Protein AF-S7U272-F1 (afdb_monomer)

Solvent-accessible surface area (backbone atoms only — not comparable to full-atom values): 14218 Å² total; per-residue (Å²): 133,80,82,77,79,77,60,36,69,50,48,43,74,55,32,38,44,37,39,37,54,87,47,40,36,40,39,35,38,35,47,40,76,67,72,59,53,47,48,25,27,16,35,46,56,84,37,56,73,76,48,39,25,47,82,90,37,84,44,58,68,50,75,58,70,21,36,39,34,38,48,46,95,62,96,66,50,39,39,36,40,35,32,37,63,58,64,39,100,89,34,53,49,57,96,75,27,35,50,44,51,46,74,51,42,85,54,79,36,91,44,77,61,52,55,61,46,76,45,81,47,74,56,97,89,39,85,43,75,50,71,44,80,61,56,72,86,63,86,93,50,65,30,41,42,38,36,43,62,66,78,52,70,73,42,56,83,43,50,76,55,91,87,30,30,47,39,75,39,68,61,65,35,41,32,34,28,70,57,46,78,46,79,56,98,72,22,48,33,41,35,56,62,86,58,79,67,51,80,79,45,44,65,60,51,52,50,54,45,53,59,54,53,59,60,54,60,75,75,61,87,75,82,83,93,89,77,79,88,76,81,68,77,57,80,58,84,77,39,44,58,46,64,129

Mean predicted aligned error: 10.43 Å

Foldseek 3Di:
DPPDPFADLQKDWAAWEWEADQQKIKIKTFIDRPPDQKHKWFAAQPWAWDFKDFPNHTWDWDDDGRIIITGHPDDGGMMITITGHDADPVWHDDPSWTKADFQHRNDTHSDRDHQKDKDWDDDPNDIDIDMDGDRDQDPPAKHWYKYQYDAAWQDKPAPDDPRIRTDMDSGIITTHDAWDWDQDPQKIKIAHPPDPPVVVCVVVVVVVLVVVVVVVVVPPPDDDDDDPQRPRQDPPPRMGIHGD

Sequence (244 aa):
MKQETKADLRYRIQSYDISLHGSRAVVRVALSQLDTNRPTFQLYHLYPLHSIEADHQPVTFTRNGDLVTVRLPKRTSTLTFSYEIVDTALIPYTNGRIVLLADRAWYPKRRASHMYRAYEYRVAGTRAWDGAFTDQFVPNETYTFTLNVDGDVLFCNVPKRGTVYRGKAQAVTLIKGQGHQLVDQGYEITYPADWPHMAERAPTVIRQLKKNVSSCTTNRIHGGFIAAEQDCVLQLGAILVYGP

Structure (mmCIF, N/CA/C/O backbone):
data_AF-S7U272-F1
#
_entry.id   AF-S7U272-F1
#
loop_
_atom_site.group_PDB
_atom_site.id
_atom_site.type_symbol
_atom_site.label_atom_id
_atom_site.label_alt_id
_atom_site.label_comp_id
_atom_site.label_asym_id
_atom_site.label_entity_id
_atom_site.label_seq_id
_atom_site.pdbx_PDB_ins_code
_atom_site.Cartn_x
_atom_site.Cartn_y
_atom_site.Cartn_z
_atom_site.occupancy
_atom_site.B_iso_or_equiv
_atom_site.auth_seq_id
_atom_site.auth_comp_id
_atom_site.auth_asym_id
_atom_site.auth_atom_id
_atom_site.pdbx_PDB_model_num
ATOM 1 N N . MET A 1 1 ? 7.964 20.913 22.901 1.00 34.53 1 MET A N 1
ATOM 2 C CA . MET A 1 1 ? 7.848 19.450 22.706 1.00 34.53 1 MET A CA 1
ATOM 3 C C . MET A 1 1 ? 6.507 19.157 22.051 1.00 34.53 1 MET A C 1
ATOM 5 O O . MET A 1 1 ? 5.489 19.418 22.677 1.00 34.53 1 MET A O 1
ATOM 9 N N . LYS A 1 2 ? 6.474 18.695 20.793 1.00 41.72 2 LYS A N 1
ATOM 10 C CA . LYS A 1 2 ? 5.235 18.155 20.205 1.00 41.72 2 LYS A CA 1
ATOM 11 C C . LYS A 1 2 ? 4.953 16.817 20.893 1.00 41.72 2 LYS A C 1
ATOM 13 O O . LYS A 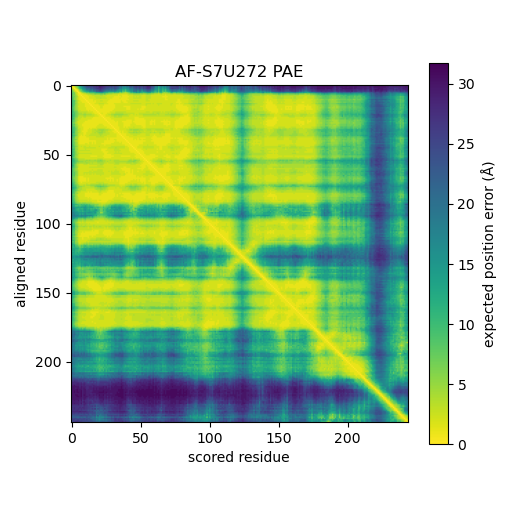1 2 ? 5.859 15.996 20.973 1.00 41.72 2 LYS A O 1
ATOM 18 N N . GLN A 1 3 ? 3.743 16.621 21.417 1.00 41.59 3 GLN A N 1
ATOM 19 C CA . GLN A 1 3 ? 3.306 15.318 21.921 1.00 41.59 3 GLN A CA 1
ATOM 20 C C . GLN A 1 3 ? 3.395 14.302 20.778 1.00 41.59 3 GLN A C 1
ATOM 22 O O . GLN A 1 3 ? 2.604 14.349 19.835 1.00 41.59 3 GLN A O 1
ATOM 27 N N . GLU A 1 4 ? 4.369 13.397 20.843 1.00 54.22 4 GLU A N 1
ATOM 28 C CA . GLU A 1 4 ? 4.392 12.221 19.983 1.00 54.22 4 GLU A CA 1
ATOM 29 C C . GLU A 1 4 ? 3.149 11.393 20.310 1.00 54.22 4 GLU A C 1
ATOM 31 O O . GLU A 1 4 ? 2.995 10.855 21.407 1.00 54.22 4 GLU A O 1
ATOM 36 N N . THR A 1 5 ? 2.203 11.338 19.374 1.00 60.97 5 THR A N 1
ATOM 37 C CA . THR A 1 5 ? 1.062 10.434 19.515 1.00 60.97 5 THR A CA 1
ATOM 38 C C . THR A 1 5 ? 1.604 9.016 19.371 1.00 60.97 5 THR A C 1
ATOM 40 O O . THR A 1 5 ? 1.965 8.606 18.271 1.00 60.97 5 THR A O 1
ATOM 43 N N . LYS A 1 6 ? 1.712 8.289 20.488 1.00 83.31 6 LYS A N 1
ATOM 44 C CA . LYS A 1 6 ? 2.189 6.903 20.511 1.00 83.31 6 LYS A CA 1
ATOM 45 C C . LYS A 1 6 ? 1.292 6.040 19.619 1.00 83.31 6 LYS A C 1
ATOM 47 O O . LYS A 1 6 ? 0.076 6.029 19.804 1.00 83.31 6 LYS A O 1
ATOM 52 N N . ALA A 1 7 ? 1.892 5.338 18.660 1.00 92.81 7 ALA A N 1
ATOM 53 C CA . ALA A 1 7 ? 1.172 4.424 17.782 1.00 92.81 7 ALA A CA 1
ATOM 54 C C . ALA A 1 7 ? 0.546 3.269 18.583 1.00 92.81 7 ALA A C 1
ATOM 56 O O . ALA A 1 7 ? 1.191 2.710 19.475 1.00 92.81 7 ALA A O 1
ATOM 57 N N . ASP A 1 8 ? -0.685 2.884 18.244 1.00 95.94 8 ASP A N 1
ATOM 58 C CA . ASP A 1 8 ? -1.367 1.736 18.848 1.00 95.94 8 ASP A CA 1
ATOM 59 C C . ASP A 1 8 ? -1.518 0.608 17.822 1.00 95.94 8 ASP A C 1
ATOM 61 O O . ASP A 1 8 ? -2.262 0.721 16.845 1.00 95.94 8 ASP A O 1
ATOM 65 N N . LEU A 1 9 ? -0.775 -0.479 18.041 1.00 96.06 9 LEU A N 1
ATOM 66 C CA . LEU A 1 9 ? -0.696 -1.635 17.143 1.00 96.06 9 LEU A CA 1
ATOM 67 C C . LEU A 1 9 ? -1.351 -2.897 17.727 1.00 96.06 9 LEU A C 1
ATOM 69 O O . LEU A 1 9 ? -1.012 -4.011 17.307 1.00 96.06 9 LEU A O 1
ATOM 73 N N . ARG A 1 10 ? -2.260 -2.755 18.703 1.00 96.88 10 ARG A N 1
ATOM 74 C CA . ARG A 1 10 ? -3.020 -3.867 19.313 1.00 96.88 10 ARG A CA 1
ATOM 75 C C . ARG A 1 10 ? -4.123 -4.382 18.384 1.00 96.88 10 ARG A C 1
ATOM 77 O O . ARG A 1 10 ? -5.310 -4.314 18.675 1.00 96.88 10 ARG A O 1
ATOM 84 N N . TYR A 1 11 ? -3.708 -4.842 17.215 1.00 96.94 11 TYR A N 1
ATOM 85 C CA . TYR A 1 11 ? -4.520 -5.478 16.188 1.00 96.94 11 TYR A CA 1
ATOM 86 C C . TYR A 1 11 ? -3.602 -6.309 15.289 1.00 96.94 11 TYR A C 1
ATOM 88 O O . TYR A 1 11 ? -2.381 -6.132 15.301 1.00 96.94 11 TYR A O 1
ATOM 96 N N . ARG A 1 12 ? -4.171 -7.201 14.485 1.00 96.19 12 ARG A N 1
ATOM 97 C CA . ARG A 1 12 ? -3.478 -7.917 13.410 1.00 96.19 12 ARG A CA 1
ATOM 98 C C . ARG A 1 12 ? -4.150 -7.632 12.078 1.00 96.19 12 ARG A C 1
ATOM 100 O O . ARG A 1 12 ? -5.363 -7.449 12.030 1.00 96.19 12 ARG A O 1
ATOM 107 N N . ILE A 1 13 ? -3.365 -7.648 11.006 1.00 97.12 13 ILE A N 1
ATOM 108 C CA . ILE A 1 13 ? -3.877 -7.586 9.636 1.00 97.12 13 ILE A CA 1
ATOM 109 C C . ILE A 1 13 ? -3.925 -9.009 9.083 1.00 97.12 13 ILE A C 1
ATOM 111 O O . ILE A 1 13 ? -2.952 -9.749 9.209 1.00 97.12 13 ILE A O 1
ATOM 115 N N . GLN A 1 14 ? -5.062 -9.399 8.511 1.00 96.44 14 GLN A N 1
ATOM 116 C CA . GLN A 1 14 ? -5.258 -10.713 7.891 1.00 96.44 14 GLN A CA 1
ATOM 117 C C . GLN A 1 14 ? -5.043 -10.654 6.378 1.00 96.44 14 GLN A C 1
ATOM 119 O O . GLN A 1 14 ? -4.351 -11.498 5.801 1.00 96.44 14 GLN A O 1
ATOM 124 N N . SER A 1 15 ? -5.633 -9.648 5.735 1.00 98.12 15 SER A N 1
ATOM 125 C CA . SER A 1 15 ? -5.584 -9.485 4.289 1.00 98.12 15 SER A CA 1
ATOM 126 C C . SER A 1 15 ? -5.743 -8.034 3.865 1.00 98.12 15 SER A C 1
ATOM 128 O O . SER A 1 15 ? -6.218 -7.187 4.628 1.00 98.12 15 SER A O 1
ATOM 130 N N . TYR A 1 16 ? -5.367 -7.793 2.615 1.00 98.62 16 TYR A N 1
ATOM 131 C CA . TYR A 1 16 ? -5.603 -6.549 1.905 1.00 98.62 16 TYR A CA 1
ATOM 132 C C . TYR A 1 16 ? -6.347 -6.838 0.606 1.00 98.62 16 TYR A C 1
ATOM 134 O O . TYR A 1 16 ? -5.917 -7.693 -0.171 1.00 98.62 16 TYR A O 1
ATOM 142 N N . ASP A 1 17 ? -7.401 -6.072 0.350 1.00 98.50 17 ASP A N 1
ATOM 143 C CA . ASP A 1 17 ? -8.000 -5.945 -0.973 1.00 98.50 17 ASP A CA 1
ATOM 144 C C . ASP A 1 17 ? -7.717 -4.526 -1.478 1.00 98.50 17 ASP A C 1
ATOM 146 O O . ASP A 1 17 ? -8.192 -3.538 -0.915 1.00 98.50 17 ASP A O 1
ATOM 150 N N . ILE A 1 18 ? -6.879 -4.42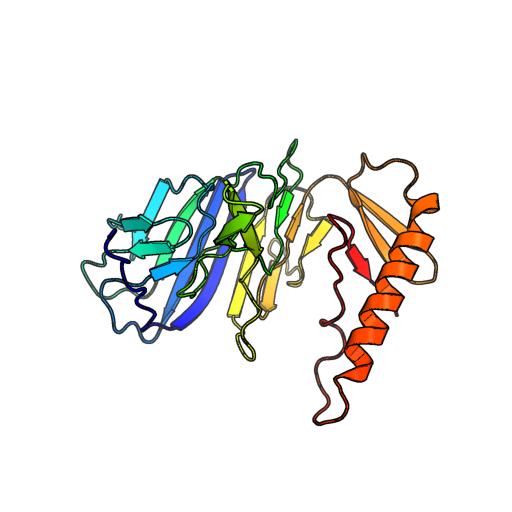4 -2.505 1.00 98.50 18 ILE A N 1
ATOM 151 C CA . ILE A 1 18 ? -6.365 -3.169 -3.053 1.00 98.50 18 ILE A CA 1
ATOM 152 C C . ILE A 1 18 ? -6.975 -2.977 -4.437 1.00 98.50 18 ILE A C 1
ATOM 154 O O . ILE A 1 18 ? -6.828 -3.832 -5.306 1.00 98.50 18 ILE A O 1
ATOM 158 N N . SER A 1 19 ? -7.643 -1.851 -4.653 1.00 97.94 19 SER A N 1
ATOM 159 C CA . SER A 1 19 ? -8.077 -1.407 -5.978 1.00 97.94 19 SER A CA 1
ATOM 160 C C . SER A 1 19 ? -7.289 -0.166 -6.370 1.00 97.94 19 SER A C 1
ATOM 162 O O . SER A 1 19 ? -7.271 0.810 -5.619 1.00 97.94 19 SER A O 1
ATOM 164 N N . LEU A 1 20 ? -6.631 -0.217 -7.524 1.00 95.31 20 LEU A N 1
ATOM 165 C CA . LEU A 1 20 ? -5.853 0.883 -8.079 1.00 95.31 20 LEU A CA 1
ATOM 166 C C . LEU A 1 20 ? -6.420 1.254 -9.450 1.00 95.31 20 LEU A C 1
ATOM 168 O O . LEU A 1 20 ? -6.365 0.448 -10.379 1.00 95.31 20 LEU A O 1
ATOM 172 N N . HIS A 1 21 ? -6.949 2.474 -9.548 1.00 92.81 21 HIS A N 1
ATOM 173 C CA . HIS A 1 21 ? -7.509 3.040 -10.773 1.00 92.81 21 HIS A CA 1
ATOM 174 C C . HIS A 1 21 ? -6.841 4.380 -11.080 1.00 92.81 21 HIS A C 1
ATOM 176 O O . HIS A 1 21 ? -7.092 5.378 -10.404 1.00 92.81 21 HIS A O 1
ATOM 182 N N . GLY A 1 22 ? -5.946 4.402 -12.068 1.00 88.12 22 GLY A N 1
ATOM 183 C CA . GLY A 1 22 ? -5.049 5.545 -12.276 1.00 88.12 22 GLY A CA 1
ATOM 184 C C . GLY A 1 22 ? -4.170 5.798 -11.042 1.00 88.12 22 GLY A C 1
ATOM 185 O O . GLY A 1 22 ? -3.426 4.907 -10.631 1.00 88.12 22 GLY A O 1
ATOM 186 N N . SER A 1 23 ? -4.262 6.999 -10.463 1.00 89.81 23 SER A N 1
ATOM 187 C CA . SER A 1 23 ? -3.621 7.381 -9.193 1.00 89.81 23 SER A CA 1
ATOM 188 C C . SER A 1 23 ? -4.459 7.037 -7.958 1.00 89.81 23 SER A C 1
ATOM 190 O O . SER A 1 23 ? -3.928 6.996 -6.846 1.00 89.81 23 SER A O 1
ATOM 192 N N . ARG A 1 24 ? -5.755 6.752 -8.129 1.00 95.25 24 ARG A N 1
ATOM 193 C CA . ARG A 1 24 ? -6.678 6.526 -7.019 1.00 95.25 24 ARG A CA 1
ATOM 194 C C . ARG A 1 24 ? -6.497 5.133 -6.439 1.00 95.25 24 ARG A C 1
ATOM 196 O O . ARG A 1 24 ? -6.697 4.133 -7.130 1.00 95.25 24 ARG A O 1
ATOM 203 N N . ALA A 1 25 ? -6.207 5.072 -5.146 1.00 97.12 25 ALA A N 1
ATOM 204 C CA . ALA A 1 25 ? -6.078 3.840 -4.387 1.00 97.12 25 ALA A CA 1
ATOM 205 C C . ALA A 1 25 ? -7.221 3.699 -3.373 1.00 97.12 25 ALA A C 1
ATOM 207 O O . ALA A 1 25 ? -7.495 4.596 -2.571 1.00 97.12 25 ALA A O 1
ATOM 208 N N . VAL A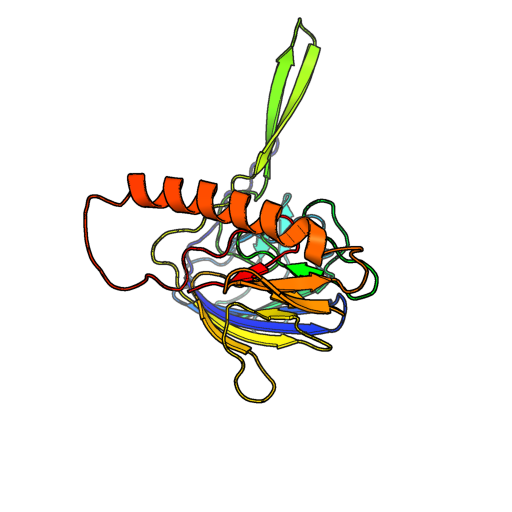 1 26 ? -7.871 2.537 -3.392 1.00 98.50 26 VAL A N 1
ATOM 209 C CA . VAL A 1 26 ? -8.832 2.110 -2.372 1.00 98.50 26 VAL A CA 1
ATOM 210 C C . VAL A 1 26 ? -8.318 0.817 -1.761 1.00 98.50 26 VAL A C 1
ATOM 212 O O . VAL A 1 26 ? -8.215 -0.201 -2.443 1.00 98.50 26 VAL A O 1
ATOM 215 N N . VAL A 1 27 ? -7.978 0.851 -0.475 1.00 98.62 27 VAL A N 1
ATOM 216 C CA . VAL A 1 27 ? -7.397 -0.290 0.239 1.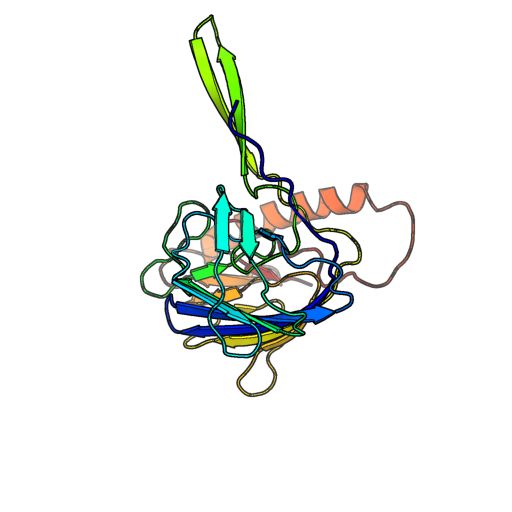00 98.62 27 VAL A CA 1
ATOM 217 C C . VAL A 1 27 ? -8.302 -0.705 1.379 1.00 98.62 27 VAL A C 1
ATOM 219 O O . VAL A 1 27 ? -8.422 0.007 2.375 1.00 98.62 27 VAL A O 1
ATOM 222 N N . ARG A 1 28 ? -8.899 -1.888 1.261 1.00 98.62 28 ARG A N 1
ATOM 223 C CA . ARG A 1 28 ? -9.617 -2.545 2.349 1.00 98.62 28 ARG A CA 1
ATOM 224 C C . ARG A 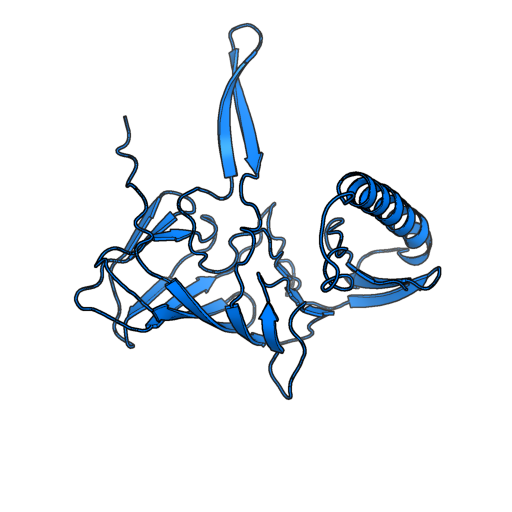1 28 ? -8.658 -3.442 3.124 1.00 98.62 28 ARG A C 1
ATOM 226 O O . ARG A 1 28 ? -8.043 -4.343 2.563 1.00 98.62 28 ARG A O 1
ATOM 233 N N . VAL A 1 29 ? -8.554 -3.208 4.423 1.00 98.38 29 VAL A N 1
ATOM 234 C CA . VAL A 1 29 ? -7.725 -3.957 5.365 1.00 98.38 29 VAL A CA 1
ATOM 235 C C . VAL A 1 29 ? -8.638 -4.803 6.243 1.00 98.38 29 VAL A C 1
ATOM 237 O O . VAL A 1 29 ? -9.464 -4.258 6.979 1.00 98.38 29 VAL A O 1
ATOM 240 N N . ALA A 1 30 ? -8.485 -6.125 6.189 1.00 98.06 30 ALA A N 1
ATOM 241 C CA . ALA A 1 30 ? -9.157 -7.030 7.116 1.00 98.06 30 ALA A CA 1
ATOM 242 C C . ALA A 1 30 ? -8.350 -7.146 8.413 1.00 98.06 30 ALA A C 1
ATOM 244 O O . ALA A 1 30 ? -7.154 -7.461 8.400 1.00 98.06 30 ALA A O 1
ATOM 245 N N . LEU A 1 31 ? -9.009 -6.888 9.538 1.00 96.94 31 LEU A N 1
ATOM 246 C CA . LEU A 1 31 ? -8.424 -6.842 10.870 1.00 96.94 31 LEU A CA 1
ATOM 247 C C . LEU A 1 31 ? -8.873 -8.039 11.707 1.00 96.94 31 LEU A C 1
ATOM 249 O O . LEU A 1 31 ? -10.016 -8.482 11.650 1.00 96.94 31 LEU A O 1
ATOM 253 N N . SER A 1 32 ? -7.979 -8.512 12.567 1.00 95.81 32 SER A N 1
ATOM 254 C CA . SER A 1 32 ? -8.293 -9.474 13.626 1.00 95.81 32 SER A CA 1
ATOM 255 C C . SER A 1 32 ? -7.641 -9.058 14.936 1.00 95.81 32 SER A C 1
ATOM 257 O O . SER A 1 32 ? -6.727 -8.234 14.943 1.00 95.81 32 SER A O 1
ATOM 259 N N . GLN A 1 33 ? -8.117 -9.618 16.052 1.00 94.69 33 GLN A N 1
ATOM 260 C CA . GLN A 1 33 ? -7.584 -9.328 17.391 1.00 94.69 33 GLN A CA 1
ATOM 261 C C . GLN A 1 33 ? -7.510 -7.816 17.693 1.00 94.69 33 GLN A C 1
ATOM 263 O O . GLN A 1 33 ? -6.538 -7.345 18.275 1.00 94.69 33 GLN A O 1
ATOM 268 N N . LEU A 1 34 ? -8.513 -7.050 17.247 1.00 95.88 34 LEU A N 1
ATOM 269 C CA . LEU A 1 34 ? -8.581 -5.603 17.443 1.00 95.88 34 LEU A CA 1
ATOM 270 C C . LEU A 1 34 ? -8.894 -5.276 18.913 1.00 95.88 34 LEU A C 1
ATOM 272 O O . LEU A 1 34 ? -10.051 -5.291 19.340 1.00 95.88 34 LEU A O 1
ATOM 276 N N . ASP A 1 35 ? -7.846 -4.956 19.665 1.00 95.69 35 ASP A N 1
ATOM 277 C CA . ASP A 1 35 ? -7.866 -4.567 21.076 1.00 95.69 35 ASP A CA 1
ATOM 278 C C . ASP A 1 35 ? -7.479 -3.087 21.258 1.00 95.69 35 ASP A C 1
ATOM 280 O O . ASP A 1 35 ? -6.701 -2.686 22.121 1.00 95.69 35 ASP A O 1
ATOM 284 N N . THR A 1 36 ? -8.010 -2.243 20.377 1.00 95.19 36 THR A N 1
ATOM 285 C CA . THR A 1 36 ? -7.919 -0.790 20.484 1.00 95.19 36 THR A CA 1
ATOM 286 C C . THR A 1 36 ? -9.065 -0.135 19.724 1.00 95.19 36 THR A C 1
ATOM 288 O O . THR A 1 36 ? -9.543 -0.653 18.715 1.00 95.19 36 THR A O 1
ATOM 291 N N . ASN A 1 37 ? -9.507 1.026 20.198 1.00 96.06 37 ASN A N 1
ATOM 292 C CA . ASN A 1 37 ? -10.406 1.910 19.459 1.00 96.06 37 ASN A CA 1
ATOM 293 C C . ASN A 1 37 ? -9.645 2.971 18.648 1.00 96.06 37 ASN A C 1
ATOM 295 O O . ASN A 1 37 ? -10.273 3.818 18.011 1.00 96.06 37 ASN A O 1
ATOM 299 N N . ARG A 1 38 ? -8.306 2.965 18.692 1.00 96.94 38 ARG A N 1
ATOM 300 C CA . ARG A 1 38 ? -7.454 3.950 18.023 1.00 96.94 38 ARG A CA 1
ATOM 301 C C . ARG A 1 38 ? -6.287 3.318 17.253 1.00 96.94 38 ARG A C 1
ATOM 303 O O . ARG A 1 38 ? -5.148 3.706 17.503 1.00 96.94 38 ARG A O 1
ATOM 310 N N . PRO A 1 39 ? -6.523 2.348 16.348 1.00 97.81 39 PRO A N 1
ATOM 311 C CA . PRO A 1 39 ? -5.434 1.696 15.628 1.00 97.81 39 PRO A CA 1
ATOM 312 C C . PRO A 1 39 ? -4.650 2.700 14.772 1.00 97.81 39 PRO A C 1
ATOM 314 O O . PRO A 1 39 ? -5.229 3.583 14.129 1.00 97.81 39 PRO A O 1
ATOM 317 N N . THR A 1 40 ? -3.328 2.542 14.757 1.00 97.75 40 THR A N 1
ATOM 318 C CA . THR A 1 40 ? -2.409 3.359 13.957 1.00 97.75 40 THR A CA 1
ATOM 319 C C . THR A 1 40 ? -1.859 2.565 12.779 1.00 97.75 40 THR A C 1
ATOM 321 O O . THR A 1 40 ? -1.435 1.423 12.946 1.00 97.75 40 THR A O 1
ATOM 324 N N . PHE A 1 41 ? -1.826 3.187 11.604 1.00 97.56 41 PHE A N 1
ATOM 325 C CA . PHE A 1 41 ? -1.270 2.655 10.362 1.00 97.56 41 PHE A CA 1
ATOM 326 C C . PHE A 1 41 ? -0.181 3.590 9.841 1.00 97.56 41 PHE A C 1
ATOM 328 O O . PHE A 1 41 ? -0.240 4.796 10.065 1.00 97.56 41 PHE A O 1
ATOM 335 N N . GLN A 1 42 ? 0.788 3.049 9.116 1.00 96.00 42 GLN A N 1
ATOM 336 C CA . GLN A 1 42 ? 1.775 3.821 8.375 1.00 96.00 42 GLN A CA 1
ATOM 337 C C . GLN A 1 42 ? 1.349 3.904 6.904 1.00 96.00 42 GLN A C 1
ATOM 339 O O . GLN A 1 42 ? 1.144 2.876 6.264 1.00 96.00 42 GLN A O 1
ATOM 344 N N . LEU A 1 43 ? 1.203 5.119 6.383 1.00 96.06 43 LEU A N 1
ATOM 345 C CA . LEU A 1 43 ? 0.878 5.441 4.994 1.00 96.06 43 LEU A CA 1
ATOM 346 C C . LEU A 1 43 ? 1.616 6.727 4.609 1.00 96.06 43 LEU A C 1
ATOM 348 O O . LEU A 1 43 ? 1.501 7.741 5.306 1.00 96.06 43 LEU A O 1
ATOM 352 N N . TYR A 1 44 ? 2.340 6.699 3.491 1.00 93.62 44 TYR A N 1
ATOM 353 C CA . TYR A 1 44 ? 3.267 7.760 3.109 1.00 93.62 44 TYR A CA 1
ATOM 354 C C . TYR A 1 44 ? 2.627 9.155 3.122 1.00 93.62 44 TYR A C 1
ATOM 356 O O . TYR A 1 44 ? 1.609 9.388 2.470 1.00 93.62 44 TYR A O 1
ATOM 364 N N . HIS A 1 45 ? 3.210 10.077 3.894 1.00 92.19 45 HIS A N 1
ATOM 365 C CA . HIS A 1 45 ? 2.592 11.349 4.289 1.00 92.19 45 HIS A CA 1
ATOM 366 C C . HIS A 1 45 ? 2.160 12.261 3.138 1.00 92.19 45 HIS A C 1
ATOM 368 O O . HIS A 1 45 ? 1.209 13.022 3.309 1.00 92.19 45 HIS A O 1
ATOM 374 N N . LEU A 1 46 ? 2.830 12.176 1.985 1.00 91.12 46 LEU A N 1
ATOM 375 C CA . LEU A 1 46 ? 2.510 12.990 0.811 1.00 91.12 46 LEU A CA 1
ATOM 376 C C . LEU A 1 46 ? 1.256 12.524 0.067 1.00 91.12 46 LEU A C 1
ATOM 378 O O . LEU A 1 46 ? 0.738 13.275 -0.747 1.00 91.12 46 LEU A O 1
ATOM 382 N N . TYR A 1 47 ? 0.743 11.326 0.350 1.00 94.19 47 TYR A N 1
ATOM 383 C CA . TYR A 1 47 ? -0.467 10.817 -0.295 1.00 94.19 47 TYR A CA 1
ATOM 384 C C . TYR A 1 47 ? -1.711 11.486 0.279 1.00 94.19 47 TYR A C 1
ATOM 386 O O . TYR A 1 47 ? -1.975 11.305 1.475 1.00 94.19 47 TYR A O 1
ATOM 394 N N . PRO A 1 48 ? -2.492 12.238 -0.518 1.00 95.81 48 PRO A N 1
ATOM 395 C CA . PRO A 1 48 ? -3.737 12.830 -0.052 1.00 95.81 48 PRO A CA 1
ATOM 396 C C . PRO A 1 48 ? -4.711 11.736 0.397 1.00 95.81 48 PRO A C 1
ATOM 398 O O . PRO A 1 48 ? -5.209 10.963 -0.414 1.00 95.81 48 PRO A O 1
ATOM 401 N N . LEU A 1 49 ? -4.961 11.650 1.706 1.00 97.62 49 LEU A N 1
ATOM 402 C CA . LEU A 1 49 ? -5.894 10.692 2.296 1.00 97.62 49 LEU A CA 1
ATOM 403 C C . LEU A 1 49 ? -7.279 11.333 2.386 1.00 97.62 49 LEU A C 1
ATOM 405 O O . LEU A 1 49 ? -7.477 12.257 3.173 1.00 97.62 49 LEU A O 1
ATOM 409 N N . HIS A 1 50 ? -8.221 10.850 1.576 1.00 97.06 50 HIS A N 1
ATOM 410 C CA . HIS A 1 50 ? -9.555 11.436 1.442 1.00 97.06 50 HIS A CA 1
ATOM 411 C C . HIS A 1 50 ? -10.513 10.963 2.526 1.00 97.06 50 HIS A C 1
ATOM 413 O O . HIS A 1 50 ? -11.210 11.771 3.137 1.00 97.06 50 HIS A O 1
ATOM 419 N N . SER A 1 51 ? -10.556 9.656 2.769 1.00 98.00 51 SER A N 1
ATOM 420 C CA . SER A 1 51 ? -11.460 9.072 3.753 1.00 98.00 51 SER A CA 1
ATOM 421 C C . SER A 1 51 ? -10.925 7.759 4.306 1.00 98.00 51 SER A C 1
ATOM 423 O O . SER A 1 51 ? -10.110 7.066 3.688 1.00 98.00 51 SER A O 1
ATOM 425 N N . ILE A 1 52 ? -11.416 7.427 5.498 1.00 98.56 52 ILE A N 1
ATOM 426 C CA . ILE A 1 52 ? -11.337 6.088 6.065 1.00 98.56 52 ILE A CA 1
ATOM 427 C C . ILE A 1 52 ? -12.752 5.695 6.466 1.00 98.56 52 ILE A C 1
ATOM 429 O O . ILE A 1 52 ? -13.458 6.479 7.103 1.00 98.56 52 ILE A O 1
ATOM 433 N N . GLU A 1 53 ? -13.149 4.482 6.115 1.00 98.12 53 GLU A N 1
ATOM 434 C CA . GLU A 1 53 ? -14.431 3.899 6.492 1.00 98.12 53 GLU A CA 1
ATOM 435 C C . GLU A 1 53 ? -14.214 2.661 7.360 1.00 98.12 53 GLU A C 1
ATOM 437 O O . GLU A 1 53 ? -13.320 1.860 7.094 1.00 98.12 53 GLU A O 1
ATOM 442 N N . ALA A 1 54 ? -15.051 2.490 8.380 1.00 96.62 54 ALA A N 1
ATOM 443 C CA . ALA A 1 54 ? -15.176 1.268 9.164 1.00 96.62 54 ALA A CA 1
ATOM 444 C C . ALA A 1 54 ? -16.568 0.682 8.921 1.00 96.62 54 ALA A C 1
ATOM 446 O O . ALA A 1 54 ? -17.566 1.353 9.177 1.00 96.62 54 ALA A O 1
ATOM 447 N N . ASP A 1 55 ? -16.639 -0.547 8.407 1.00 88.56 55 ASP A N 1
ATOM 448 C CA . ASP A 1 55 ? -17.902 -1.202 8.025 1.00 88.56 55 ASP A CA 1
ATOM 449 C C . ASP A 1 55 ? -18.822 -0.291 7.178 1.00 88.56 55 ASP A C 1
ATOM 451 O O . ASP A 1 55 ? -20.009 -0.136 7.470 1.00 88.56 55 ASP A O 1
ATOM 455 N N . HIS A 1 56 ? -18.254 0.339 6.139 1.00 88.56 56 HIS A N 1
ATOM 456 C CA . HIS A 1 56 ? -18.938 1.264 5.214 1.00 88.56 56 HIS A CA 1
ATOM 457 C C . HIS A 1 56 ? -19.449 2.571 5.840 1.00 88.56 56 HIS A C 1
ATOM 459 O O . HIS A 1 56 ? -20.279 3.259 5.250 1.00 88.56 56 HIS A O 1
ATOM 465 N N . GLN A 1 57 ? -18.979 2.922 7.039 1.00 93.56 57 GLN A N 1
ATOM 466 C CA . GLN A 1 57 ? -19.295 4.190 7.690 1.00 93.56 57 GLN A CA 1
ATOM 467 C C . GLN A 1 57 ? -18.032 5.038 7.846 1.00 93.56 57 GLN A C 1
ATOM 469 O O . GLN A 1 57 ? -17.012 4.516 8.305 1.00 93.56 57 GLN A O 1
ATOM 474 N N . PRO A 1 58 ? -18.070 6.336 7.504 1.00 96.38 58 PRO A N 1
ATOM 475 C CA . PRO A 1 58 ? -16.908 7.202 7.629 1.00 96.38 58 PRO A CA 1
ATOM 476 C C . PRO A 1 58 ? -16.478 7.324 9.093 1.00 96.38 58 PRO A C 1
ATOM 478 O O . PRO A 1 58 ? -17.299 7.475 9.999 1.00 96.38 58 PRO A O 1
ATOM 481 N N . VAL A 1 59 ? -15.168 7.282 9.325 1.00 97.62 59 VAL A N 1
ATOM 482 C CA . VAL A 1 59 ? -14.565 7.444 10.651 1.00 97.62 59 VAL A CA 1
ATOM 483 C C . VAL A 1 59 ? -13.573 8.596 10.659 1.00 97.62 59 VAL A C 1
ATOM 485 O O . VAL A 1 59 ? -12.925 8.912 9.663 1.00 97.62 59 VAL A O 1
ATOM 488 N N . THR A 1 60 ? -13.443 9.244 11.815 1.00 97.62 60 THR A N 1
ATOM 489 C CA . THR A 1 60 ? -12.464 10.324 11.977 1.00 97.62 60 THR A CA 1
ATOM 490 C C . THR A 1 60 ? -11.062 9.752 12.148 1.00 97.62 60 THR A C 1
ATOM 492 O O . THR A 1 60 ? -10.871 8.681 12.726 1.00 97.62 60 THR A O 1
ATOM 495 N N . PHE A 1 61 ? -10.056 10.482 11.678 1.00 97.44 61 PHE A N 1
ATOM 496 C CA . PHE A 1 61 ? -8.658 10.103 11.832 1.00 97.44 61 PHE A CA 1
ATOM 497 C C . PHE A 1 61 ? -7.781 11.331 12.058 1.00 97.44 61 PHE A C 1
ATOM 499 O O . PHE A 1 61 ? -8.163 12.463 11.772 1.00 97.44 61 PHE A O 1
ATOM 506 N N . THR A 1 62 ? -6.592 11.099 12.599 1.00 97.00 62 THR A N 1
ATOM 507 C CA . THR A 1 62 ? -5.541 12.109 12.743 1.00 97.00 62 THR A CA 1
ATOM 508 C C . THR A 1 62 ? -4.283 11.616 12.057 1.00 97.00 62 THR A C 1
ATOM 510 O O . THR A 1 62 ? -3.959 10.432 12.168 1.00 97.00 62 THR A O 1
ATOM 513 N N . ARG A 1 63 ? -3.549 12.517 11.404 1.00 95.62 63 ARG A N 1
ATOM 514 C CA . ARG A 1 63 ? -2.292 12.198 10.729 1.00 95.62 63 ARG A CA 1
ATOM 515 C C . ARG A 1 63 ? -1.125 12.952 11.357 1.00 95.62 63 ARG A C 1
ATOM 517 O O . ARG A 1 63 ? -1.219 14.155 11.580 1.00 95.62 63 ARG A O 1
ATOM 524 N N . ASN A 1 64 ? -0.029 12.248 11.608 1.00 93.75 64 ASN A N 1
ATOM 525 C CA . ASN A 1 64 ? 1.257 12.808 12.003 1.00 93.75 64 ASN A CA 1
ATOM 526 C C . ASN A 1 64 ? 2.336 12.205 11.098 1.00 93.75 64 ASN A C 1
ATOM 528 O O . ASN A 1 64 ? 2.703 11.045 11.275 1.00 93.75 64 ASN A O 1
ATOM 532 N N . GLY A 1 65 ? 2.801 12.960 10.100 1.00 92.25 65 GLY A N 1
ATOM 533 C CA . GLY A 1 65 ? 3.691 12.425 9.067 1.00 92.25 65 GLY A CA 1
ATOM 534 C C . GLY A 1 65 ? 3.098 11.166 8.426 1.00 92.25 65 GLY A C 1
ATOM 535 O O . GLY A 1 65 ? 1.940 11.161 8.000 1.00 92.25 65 GLY A O 1
ATOM 536 N N . ASP A 1 66 ? 3.886 10.091 8.376 1.00 93.44 66 ASP A N 1
ATOM 537 C CA . ASP A 1 66 ? 3.437 8.816 7.802 1.00 93.44 66 ASP A CA 1
ATOM 538 C C . ASP A 1 66 ? 2.440 8.055 8.694 1.00 93.44 66 ASP A C 1
ATOM 540 O O . ASP A 1 66 ? 1.897 7.048 8.263 1.00 93.44 66 ASP A O 1
ATOM 544 N N . LEU A 1 67 ? 2.192 8.482 9.938 1.00 96.19 67 LEU A N 1
ATOM 545 C CA . LEU A 1 67 ? 1.326 7.759 10.872 1.00 96.19 67 LEU A CA 1
ATOM 546 C C . LEU A 1 67 ? -0.107 8.292 10.828 1.00 96.19 67 LEU A C 1
ATOM 548 O O . LEU A 1 67 ? -0.357 9.476 11.058 1.00 96.19 67 LEU A O 1
ATOM 552 N N . VAL A 1 68 ? -1.057 7.397 10.584 1.00 97.94 68 VAL A N 1
ATOM 553 C CA . VAL A 1 68 ? -2.498 7.650 10.527 1.00 97.94 68 VAL A CA 1
ATOM 554 C C . VAL A 1 68 ? -3.170 6.894 11.668 1.00 97.94 68 VAL A C 1
ATOM 556 O O . VAL A 1 68 ? -3.167 5.667 11.692 1.00 97.94 68 VAL A O 1
ATOM 559 N N . THR A 1 69 ? -3.770 7.618 12.610 1.00 97.94 69 THR A N 1
ATOM 560 C CA . THR A 1 69 ? -4.515 7.038 13.737 1.00 97.94 69 THR A CA 1
ATOM 561 C C . THR A 1 69 ? -6.007 7.206 13.505 1.00 97.94 69 THR A C 1
ATOM 563 O O . THR A 1 69 ? -6.508 8.331 13.454 1.00 97.94 69 THR A O 1
ATOM 566 N N . VAL A 1 70 ? -6.717 6.088 13.389 1.00 97.88 70 VAL A N 1
ATOM 567 C CA . VAL A 1 70 ? -8.161 6.035 13.118 1.00 97.88 70 VAL A CA 1
ATOM 568 C C . VAL A 1 70 ? -8.922 6.024 14.437 1.00 97.88 70 VAL A C 1
ATOM 570 O O . VAL A 1 70 ? -8.499 5.341 15.355 1.00 97.88 70 VAL A O 1
ATOM 573 N N . ARG A 1 71 ? -10.034 6.749 14.574 1.00 97.12 71 ARG A N 1
ATOM 574 C CA . ARG A 1 71 ? -10.903 6.685 15.761 1.00 97.12 71 ARG A CA 1
ATOM 575 C C . ARG A 1 71 ? -12.122 5.825 15.458 1.00 97.12 71 ARG A C 1
ATOM 577 O O . ARG A 1 71 ? -12.975 6.211 14.664 1.00 97.12 71 ARG A O 1
ATOM 584 N N . LEU A 1 72 ? -12.206 4.676 16.116 1.00 95.94 72 LEU A N 1
ATOM 585 C CA . LEU A 1 72 ? -13.275 3.710 15.913 1.00 95.94 72 LEU A CA 1
ATOM 586 C C . LEU A 1 72 ? -14.383 3.908 16.956 1.00 95.94 72 LEU A C 1
ATOM 588 O O . LEU A 1 72 ? -14.108 3.782 18.151 1.00 95.94 72 LEU A O 1
ATOM 592 N N . PRO A 1 73 ? -15.633 4.183 16.541 1.00 89.81 73 PRO A N 1
ATOM 593 C CA . PRO A 1 73 ? -16.754 4.306 17.474 1.00 89.81 73 PRO A CA 1
ATOM 594 C C . PRO A 1 73 ? -17.187 2.949 18.051 1.00 89.81 73 PRO A C 1
ATOM 596 O O . PRO A 1 73 ? -17.753 2.886 19.137 1.00 89.81 73 PRO A O 1
ATOM 599 N N . LYS A 1 74 ? -16.911 1.857 17.331 1.00 92.12 74 LYS A N 1
ATOM 600 C CA . LYS A 1 74 ? -17.203 0.472 17.714 1.00 92.12 74 LYS A CA 1
ATOM 601 C C . LYS A 1 74 ? -16.119 -0.458 17.173 1.00 92.12 74 LYS A C 1
ATOM 603 O O . LYS A 1 74 ? -15.369 -0.078 16.273 1.00 92.12 74 LYS A O 1
ATOM 608 N N . ARG A 1 75 ? -16.041 -1.682 17.705 1.00 91.81 75 ARG A N 1
ATOM 609 C CA . ARG A 1 75 ? -15.180 -2.723 17.127 1.00 91.81 75 ARG A CA 1
ATOM 610 C C . ARG A 1 75 ? -15.615 -3.011 15.690 1.00 91.81 75 ARG A C 1
ATOM 612 O O . ARG A 1 75 ? -16.806 -3.112 15.419 1.00 91.81 75 ARG A O 1
ATOM 619 N N . THR A 1 76 ? -14.634 -3.158 14.811 1.00 94.69 76 THR A N 1
ATOM 620 C CA . THR A 1 76 ? -14.826 -3.452 13.390 1.00 94.69 76 THR A CA 1
ATOM 621 C C . THR A 1 76 ? -13.866 -4.552 12.957 1.00 94.69 76 THR A C 1
ATOM 623 O O . THR A 1 76 ? -12.836 -4.782 13.596 1.00 94.69 76 THR A O 1
ATOM 626 N N . SER A 1 77 ? -14.215 -5.233 11.872 1.00 95.06 77 SER A N 1
ATOM 627 C CA . SER A 1 77 ? -13.357 -6.230 11.232 1.00 95.06 77 SER A CA 1
ATOM 628 C C . SER A 1 77 ? -12.678 -5.694 9.976 1.00 95.06 77 SER A C 1
ATOM 630 O O . SER A 1 77 ? -11.738 -6.319 9.492 1.00 95.06 77 SER A O 1
ATOM 632 N N . THR A 1 78 ? -13.114 -4.548 9.441 1.00 97.12 78 THR A N 1
ATOM 633 C CA . THR A 1 78 ? -12.567 -4.014 8.191 1.00 97.12 78 THR A CA 1
ATOM 634 C C . THR A 1 78 ? -12.436 -2.500 8.214 1.00 97.12 78 THR A C 1
ATOM 636 O O . THR A 1 78 ? -13.316 -1.795 8.702 1.00 97.12 78 THR A O 1
ATOM 639 N N . LEU A 1 79 ? -11.334 -2.004 7.652 1.00 98.38 79 LEU A N 1
ATOM 640 C CA . LEU A 1 79 ? -11.132 -0.584 7.377 1.00 98.38 79 LEU A CA 1
ATOM 641 C C . LEU A 1 79 ? -10.859 -0.375 5.897 1.00 98.38 79 LEU A C 1
ATOM 643 O O . LEU A 1 79 ? -10.030 -1.081 5.333 1.00 98.38 79 LEU A O 1
ATOM 647 N N . THR A 1 80 ? -11.499 0.613 5.287 1.00 98.69 80 THR A N 1
ATOM 648 C CA . THR A 1 80 ? -11.266 0.989 3.890 1.00 98.69 80 THR A CA 1
ATOM 649 C C . THR A 1 80 ? -10.638 2.371 3.839 1.00 98.69 80 THR A C 1
ATOM 651 O O . THR A 1 80 ? -11.233 3.335 4.306 1.00 98.69 80 THR A O 1
ATOM 654 N N . PHE A 1 81 ? -9.441 2.470 3.272 1.00 98.75 81 PHE A N 1
ATOM 655 C CA . PHE A 1 81 ? -8.703 3.714 3.066 1.00 98.75 81 PHE A CA 1
ATOM 656 C C . PHE A 1 81 ? -8.863 4.151 1.614 1.00 98.75 81 PHE A C 1
ATOM 658 O O . PHE A 1 81 ? -8.586 3.356 0.718 1.00 98.75 81 PHE A O 1
ATOM 665 N N . SER A 1 82 ? -9.250 5.404 1.382 1.00 98.50 82 SER A N 1
ATOM 666 C CA . SER A 1 82 ? -9.316 5.997 0.039 1.00 98.50 82 SER A CA 1
ATOM 667 C C . SER A 1 82 ? -8.352 7.174 -0.059 1.00 98.50 82 SER A C 1
ATOM 669 O O . SER A 1 82 ? -8.474 8.135 0.704 1.00 98.50 82 SER A O 1
ATOM 671 N N . TYR A 1 83 ? -7.392 7.107 -0.977 1.00 98.06 83 TYR A N 1
ATOM 672 C CA . TYR A 1 83 ? -6.334 8.109 -1.132 1.00 98.06 83 TYR A CA 1
ATOM 673 C C . TYR A 1 83 ? -5.820 8.174 -2.574 1.00 98.06 83 TYR A C 1
ATOM 675 O O . TYR A 1 83 ? -6.123 7.307 -3.391 1.00 98.06 83 TYR A O 1
ATOM 683 N N . GLU A 1 84 ? -5.029 9.199 -2.873 1.00 95.38 84 GLU A N 1
ATOM 684 C CA . GLU A 1 84 ? -4.359 9.361 -4.167 1.00 95.38 84 GLU A CA 1
ATOM 685 C C . GLU A 1 84 ? -2.863 9.090 -4.030 1.00 95.38 84 GLU A C 1
ATOM 687 O O . GLU A 1 84 ? -2.202 9.559 -3.097 1.00 95.38 84 GLU A O 1
ATOM 692 N N . ILE A 1 85 ? -2.321 8.336 -4.981 1.00 91.94 85 ILE A N 1
ATOM 693 C CA . ILE A 1 85 ? -0.885 8.181 -5.155 1.00 91.94 85 ILE A CA 1
ATOM 694 C C . ILE A 1 85 ? -0.400 9.317 -6.047 1.00 91.94 85 ILE A C 1
ATOM 696 O O . ILE A 1 85 ? -0.788 9.427 -7.208 1.00 91.94 85 ILE A O 1
ATOM 700 N N . VAL A 1 86 ? 0.461 10.156 -5.486 1.00 86.81 86 VAL A N 1
ATOM 701 C CA . VAL A 1 86 ? 1.055 11.296 -6.186 1.00 86.81 86 VAL A CA 1
ATOM 702 C C . VAL A 1 86 ? 2.516 11.029 -6.516 1.00 86.81 86 VAL A C 1
ATOM 704 O O . VAL A 1 86 ? 3.168 10.212 -5.859 1.00 86.81 86 VAL A O 1
ATOM 707 N N . ASP A 1 87 ? 3.014 11.738 -7.525 1.00 78.88 87 ASP A N 1
ATOM 708 C CA . ASP A 1 87 ? 4.423 11.709 -7.898 1.00 78.88 87 ASP A CA 1
ATOM 709 C C . ASP A 1 87 ? 5.278 12.284 -6.773 1.00 78.88 87 ASP A C 1
ATOM 711 O O . ASP A 1 87 ? 5.037 13.389 -6.280 1.00 78.88 87 ASP A O 1
ATOM 715 N N . THR A 1 88 ? 6.271 11.520 -6.338 1.00 72.00 88 THR A N 1
ATOM 716 C CA . THR A 1 88 ? 7.184 11.919 -5.274 1.00 72.00 88 THR A CA 1
ATOM 717 C C . THR A 1 88 ? 8.575 11.383 -5.565 1.00 72.00 88 THR A C 1
ATOM 719 O O . THR A 1 88 ? 8.734 10.352 -6.213 1.00 72.00 88 THR A O 1
ATOM 722 N N . ALA A 1 89 ? 9.599 12.009 -4.985 1.00 64.94 89 ALA A N 1
ATOM 723 C CA . ALA A 1 89 ? 10.975 11.530 -5.113 1.00 64.94 89 ALA A CA 1
ATOM 724 C C . ALA A 1 89 ? 11.176 10.072 -4.635 1.00 64.94 89 ALA A C 1
ATOM 726 O O . ALA A 1 89 ? 12.143 9.428 -5.030 1.00 64.94 89 ALA A O 1
ATOM 727 N N . LEU A 1 90 ? 10.286 9.551 -3.777 1.00 63.44 90 LEU A N 1
ATOM 728 C CA . LEU A 1 90 ? 10.349 8.175 -3.270 1.00 63.44 90 LEU A CA 1
ATOM 729 C C . LEU A 1 90 ? 9.456 7.198 -4.038 1.00 63.44 90 LEU A C 1
ATOM 731 O O . LEU A 1 90 ? 9.702 5.994 -3.996 1.00 63.44 90 LEU A O 1
ATOM 735 N N . ILE A 1 91 ? 8.402 7.703 -4.674 1.00 66.12 91 ILE A N 1
ATOM 736 C CA . ILE A 1 91 ? 7.409 6.920 -5.404 1.00 66.12 91 ILE A CA 1
ATOM 737 C C . ILE A 1 91 ? 7.081 7.700 -6.677 1.00 66.12 91 ILE A C 1
ATOM 739 O O . ILE A 1 91 ? 6.233 8.596 -6.626 1.00 66.12 91 ILE A O 1
ATOM 743 N N . PRO A 1 92 ? 7.784 7.411 -7.784 1.00 62.72 92 PRO A N 1
ATOM 744 C CA . PRO A 1 92 ? 7.584 8.130 -9.025 1.00 62.72 92 PRO A CA 1
ATOM 745 C C . PRO A 1 92 ? 6.239 7.744 -9.647 1.00 62.72 92 PRO A C 1
ATOM 747 O O . PRO A 1 92 ? 5.914 6.556 -9.772 1.00 62.72 92 PRO A O 1
ATOM 750 N N . TYR A 1 93 ? 5.473 8.755 -10.046 1.00 61.03 93 TYR A N 1
ATOM 751 C CA . TYR A 1 93 ? 4.233 8.630 -10.807 1.00 61.03 93 TYR A CA 1
ATOM 752 C C . TYR A 1 93 ? 4.257 9.614 -11.977 1.00 61.03 93 TYR A C 1
ATOM 754 O O . TYR A 1 93 ? 4.092 10.815 -11.799 1.00 61.03 93 TYR A O 1
ATOM 762 N N . THR A 1 94 ? 4.430 9.128 -13.203 1.00 66.88 94 THR A N 1
ATOM 763 C CA . THR A 1 94 ? 4.489 10.003 -14.385 1.00 66.88 94 THR A CA 1
ATOM 764 C C . THR A 1 94 ? 3.714 9.374 -15.530 1.00 66.88 94 THR A C 1
ATOM 766 O O . THR A 1 94 ? 3.989 8.242 -15.921 1.00 66.88 94 THR A O 1
ATOM 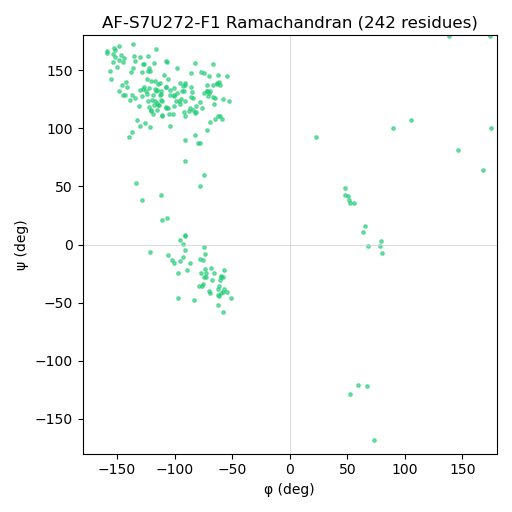769 N N . ASN A 1 95 ? 2.738 10.102 -16.085 1.00 66.69 95 ASN A N 1
ATOM 770 C CA . ASN A 1 95 ? 1.959 9.682 -17.259 1.00 66.69 95 ASN A CA 1
ATOM 771 C C . ASN A 1 95 ? 1.369 8.257 -17.142 1.00 66.69 95 ASN A C 1
ATOM 773 O O . ASN A 1 95 ? 1.431 7.469 -18.083 1.00 66.69 95 ASN A O 1
ATOM 777 N N . GLY A 1 96 ? 0.837 7.899 -15.966 1.00 68.50 96 GLY A N 1
ATOM 778 C CA . GLY A 1 96 ? 0.243 6.578 -15.707 1.00 68.50 96 GLY A CA 1
ATOM 779 C C . GLY A 1 96 ? 1.249 5.451 -15.435 1.00 68.50 96 GLY A C 1
ATOM 780 O O . GLY A 1 96 ? 0.835 4.307 -15.233 1.00 68.50 96 GLY A O 1
ATOM 781 N N . ARG A 1 97 ? 2.551 5.760 -15.398 1.00 77.38 97 ARG A N 1
ATOM 782 C CA . ARG A 1 97 ? 3.615 4.846 -14.967 1.00 77.38 97 ARG A CA 1
ATOM 783 C C . ARG A 1 97 ? 3.871 5.030 -13.482 1.00 77.38 97 ARG A C 1
ATOM 785 O O . ARG A 1 97 ? 4.003 6.160 -13.021 1.00 77.38 97 ARG A O 1
ATOM 792 N N . ILE A 1 98 ? 3.942 3.928 -12.750 1.00 82.81 98 ILE A N 1
ATOM 793 C CA . ILE A 1 98 ? 4.031 3.936 -11.294 1.00 82.81 98 ILE A CA 1
ATOM 794 C C . ILE A 1 98 ? 4.898 2.784 -10.802 1.00 82.81 98 ILE A C 1
ATOM 796 O O . ILE A 1 98 ? 4.788 1.652 -11.281 1.00 82.81 98 ILE A O 1
ATOM 800 N N . VAL A 1 99 ? 5.758 3.083 -9.831 1.00 84.06 99 VAL A N 1
ATOM 801 C CA . VAL A 1 99 ? 6.645 2.107 -9.191 1.00 84.06 99 VAL A CA 1
ATOM 802 C C . VAL A 1 99 ? 6.344 2.083 -7.696 1.00 84.06 99 VAL A C 1
ATOM 804 O O . VAL A 1 99 ? 6.771 2.955 -6.944 1.00 84.06 99 VAL A O 1
ATOM 807 N N . LEU A 1 100 ? 5.590 1.075 -7.264 1.00 88.88 100 LEU A N 1
ATOM 808 C CA . LEU A 1 100 ? 5.165 0.881 -5.881 1.00 88.88 100 LEU A CA 1
ATOM 809 C C . LEU A 1 100 ? 5.992 -0.225 -5.247 1.00 88.88 100 LEU A C 1
ATOM 811 O O . LEU A 1 100 ? 5.769 -1.405 -5.496 1.00 88.88 100 LEU A O 1
ATOM 815 N N . LEU A 1 101 ? 6.975 0.159 -4.445 1.00 86.81 101 LEU A N 1
ATOM 816 C CA . LEU A 1 101 ? 7.956 -0.759 -3.877 1.00 86.81 101 LEU A CA 1
ATOM 817 C C . LEU A 1 101 ? 7.486 -1.295 -2.516 1.00 86.81 101 LEU A C 1
ATOM 819 O O . LEU A 1 101 ? 6.969 -0.543 -1.693 1.00 86.81 101 LEU A O 1
ATOM 823 N N . ALA A 1 102 ? 7.664 -2.594 -2.266 1.00 86.69 102 ALA A N 1
ATOM 824 C CA . ALA A 1 102 ? 7.168 -3.276 -1.062 1.00 86.69 102 ALA A CA 1
ATOM 825 C C . ALA A 1 102 ? 7.707 -2.723 0.271 1.00 86.69 102 ALA A C 1
ATOM 827 O O . ALA A 1 102 ? 7.033 -2.810 1.301 1.00 86.69 102 ALA A O 1
ATOM 828 N N . ASP A 1 103 ? 8.903 -2.143 0.265 1.00 81.25 103 ASP A N 1
ATOM 829 C CA . ASP A 1 103 ? 9.516 -1.470 1.410 1.00 81.25 103 ASP A CA 1
ATOM 830 C C . ASP A 1 103 ? 8.859 -0.106 1.687 1.00 81.25 103 ASP A C 1
ATOM 832 O O . ASP A 1 103 ? 8.869 0.360 2.817 1.00 81.25 103 ASP A O 1
ATOM 836 N N . ARG A 1 104 ? 8.173 0.509 0.717 1.00 87.62 104 ARG A N 1
ATOM 837 C CA . ARG A 1 104 ? 7.505 1.810 0.887 1.00 87.62 104 ARG A CA 1
ATOM 838 C C . ARG A 1 104 ? 6.105 1.679 1.460 1.00 87.62 104 ARG A C 1
ATOM 840 O O . ARG A 1 104 ? 5.387 0.719 1.187 1.00 87.62 104 ARG A O 1
ATOM 847 N N . ALA A 1 105 ? 5.691 2.670 2.242 1.00 91.81 105 ALA A N 1
ATOM 848 C CA . ALA A 1 105 ? 4.356 2.758 2.829 1.00 91.81 105 ALA A CA 1
ATOM 849 C C . ALA A 1 105 ? 3.309 3.242 1.806 1.00 91.81 105 ALA A C 1
ATOM 851 O O . ALA A 1 105 ? 2.582 4.201 2.069 1.00 91.81 105 ALA A O 1
ATOM 852 N N . TRP A 1 106 ? 3.257 2.621 0.620 1.00 93.38 106 TRP A N 1
ATOM 853 C CA . TRP A 1 106 ? 2.320 3.012 -0.441 1.00 93.38 106 TRP A CA 1
ATOM 854 C C . TRP A 1 106 ? 0.889 2.504 -0.211 1.00 93.38 106 TRP A C 1
ATOM 856 O O . TRP A 1 106 ? -0.049 2.976 -0.852 1.00 93.38 106 TRP A O 1
ATOM 866 N N . TYR A 1 107 ? 0.724 1.581 0.737 1.00 96.88 107 TYR A N 1
ATOM 867 C CA . TYR A 1 107 ? -0.539 1.136 1.321 1.00 96.88 107 TYR A CA 1
ATOM 868 C C . TYR A 1 107 ? -0.443 1.162 2.857 1.00 96.88 107 TYR A C 1
ATOM 870 O O . TYR A 1 107 ? 0.671 1.188 3.388 1.00 96.88 107 TYR A O 1
ATOM 878 N N . PRO A 1 108 ? -1.574 1.161 3.592 1.00 97.38 108 PRO A N 1
ATOM 879 C CA . PRO A 1 108 ? -1.575 1.243 5.052 1.00 97.38 108 PRO A CA 1
ATOM 880 C C . PRO A 1 108 ? -0.918 0.012 5.692 1.00 97.38 108 PRO A C 1
ATOM 882 O O . PRO A 1 108 ? -1.497 -1.071 5.705 1.00 97.38 108 PRO A O 1
ATOM 885 N N . LYS A 1 109 ? 0.281 0.167 6.259 1.00 95.81 109 LYS A N 1
ATOM 886 C CA . LYS A 1 109 ? 1.007 -0.904 6.960 1.00 95.81 109 LYS A CA 1
ATOM 887 C C . LYS A 1 109 ? 0.819 -0.816 8.470 1.00 95.81 109 LYS A C 1
ATOM 889 O O . LYS A 1 109 ? 0.693 0.266 9.042 1.00 95.81 109 LYS A O 1
ATOM 894 N N . ARG A 1 110 ? 0.904 -1.953 9.159 1.00 94.56 110 ARG A N 1
ATOM 895 C CA . ARG A 1 110 ? 0.976 -2.001 10.627 1.00 94.56 110 ARG A CA 1
ATOM 896 C C . ARG A 1 110 ? 2.402 -1.686 11.097 1.00 94.56 110 ARG A C 1
ATOM 898 O O . ARG A 1 110 ? 3.214 -2.594 11.274 1.00 94.56 110 ARG A O 1
ATOM 905 N N . ARG A 1 111 ? 2.724 -0.403 11.281 1.00 93.00 111 ARG A N 1
ATOM 906 C CA . ARG A 1 111 ? 4.033 0.075 11.771 1.00 93.00 111 ARG A CA 1
ATOM 907 C C . ARG A 1 111 ? 3.851 1.196 12.794 1.00 93.00 111 ARG A C 1
ATOM 909 O O . ARG A 1 111 ? 2.895 1.962 12.716 1.00 93.00 111 ARG A O 1
ATOM 916 N N . ALA A 1 112 ? 4.770 1.274 13.757 1.00 91.62 112 ALA A N 1
ATOM 917 C CA . ALA A 1 112 ? 4.765 2.301 14.804 1.00 91.62 112 ALA A CA 1
ATOM 918 C C . ALA A 1 112 ? 5.656 3.507 14.470 1.00 91.62 112 ALA A C 1
ATOM 920 O O . ALA A 1 112 ? 5.569 4.534 15.137 1.00 91.62 112 ALA A O 1
ATOM 921 N N . SER A 1 113 ? 6.525 3.371 13.470 1.00 89.62 113 SER A N 1
ATOM 922 C CA . SER A 1 113 ? 7.515 4.364 13.064 1.00 89.62 113 SER A CA 1
ATOM 923 C C . SER A 1 113 ? 7.133 5.034 11.747 1.00 89.62 113 SER A C 1
ATOM 925 O O . SER A 1 113 ? 6.393 4.481 10.933 1.00 89.62 113 SER A O 1
ATOM 927 N N . HIS A 1 114 ? 7.677 6.225 11.514 1.00 90.31 114 HIS A N 1
ATOM 928 C CA . HIS A 1 114 ? 7.682 6.838 10.188 1.00 90.31 114 HIS A CA 1
ATOM 929 C C . HIS A 1 114 ? 8.576 6.034 9.229 1.00 90.31 114 HIS A C 1
ATOM 931 O O . HIS A 1 114 ? 9.487 5.324 9.661 1.00 90.31 114 HIS A O 1
ATOM 937 N N . MET A 1 115 ? 8.306 6.135 7.928 1.00 87.88 115 MET A N 1
ATOM 938 C CA . MET A 1 115 ? 9.095 5.472 6.884 1.00 87.88 115 MET A CA 1
ATOM 939 C C . MET A 1 115 ? 10.458 6.159 6.707 1.00 87.88 115 MET A C 1
ATOM 941 O O . MET A 1 115 ? 11.443 5.527 6.323 1.00 87.88 115 MET A O 1
ATOM 945 N N . TYR A 1 116 ? 10.510 7.455 7.018 1.00 82.31 116 TYR A N 1
ATOM 946 C CA . TYR A 1 116 ? 11.708 8.277 6.971 1.00 82.31 116 TYR A CA 1
ATOM 947 C C . TYR A 1 116 ? 11.926 8.974 8.311 1.00 82.31 116 TYR A C 1
ATOM 949 O O . TYR A 1 116 ? 10.989 9.532 8.890 1.00 82.31 116 TYR A O 1
ATOM 957 N N . ARG A 1 117 ? 13.169 8.977 8.794 1.00 78.31 117 ARG A N 1
ATOM 958 C CA . ARG A 1 117 ? 13.561 9.715 9.995 1.00 78.31 117 ARG A CA 1
ATOM 959 C C . ARG A 1 117 ? 14.556 10.798 9.613 1.00 78.31 117 ARG A C 1
ATOM 961 O O . ARG A 1 117 ? 15.607 10.493 9.061 1.00 78.31 117 ARG A O 1
ATOM 968 N N . ALA A 1 118 ? 14.210 12.044 9.923 1.00 76.44 118 ALA A N 1
ATOM 969 C CA . ALA A 1 118 ? 15.134 13.165 9.839 1.00 76.44 118 ALA A CA 1
ATOM 970 C C . ALA A 1 118 ? 15.939 13.263 11.141 1.00 76.44 118 ALA A C 1
ATOM 972 O O . ALA A 1 118 ? 15.373 13.159 12.234 1.00 76.44 118 ALA A O 1
ATOM 973 N N . TYR A 1 119 ? 17.243 13.478 11.021 1.00 76.62 119 TYR A N 1
ATOM 974 C CA . TYR A 1 119 ? 18.149 13.697 12.140 1.00 76.62 119 TYR A CA 1
ATOM 975 C C . TYR A 1 119 ? 18.778 15.077 11.990 1.00 76.62 119 TYR A C 1
ATOM 977 O O . TYR A 1 119 ? 19.318 15.413 10.938 1.00 76.62 119 TYR A O 1
ATOM 985 N N . GLU A 1 120 ? 18.704 15.880 13.047 1.00 78.69 120 GLU A N 1
ATOM 986 C CA . GLU A 1 120 ? 19.468 17.120 13.134 1.00 78.69 120 GLU A CA 1
ATOM 987 C C . GLU A 1 120 ? 20.863 16.794 13.669 1.00 78.69 120 GLU A C 1
ATOM 989 O O . GLU A 1 120 ? 21.010 16.107 14.681 1.00 78.69 120 GLU A O 1
ATOM 994 N N . TYR A 1 121 ? 21.888 17.306 13.002 1.00 80.00 121 TYR A N 1
ATOM 995 C CA . TYR A 1 121 ? 23.273 17.228 13.442 1.00 80.00 121 TYR A CA 1
ATOM 996 C C . TYR A 1 121 ? 23.956 18.584 13.247 1.00 80.00 121 TYR A C 1
ATOM 998 O O . TYR A 1 121 ? 23.376 19.529 12.710 1.00 80.00 121 TYR A O 1
ATOM 1006 N N . ARG A 1 122 ? 25.184 18.727 13.747 1.00 81.69 122 ARG A N 1
ATOM 1007 C CA . ARG A 1 122 ? 25.959 19.968 13.623 1.00 81.69 122 ARG A CA 1
ATOM 1008 C C . ARG A 1 122 ? 27.214 19.733 12.796 1.00 81.69 122 ARG A C 1
ATOM 1010 O O . ARG A 1 122 ? 27.970 18.812 13.088 1.00 81.69 122 ARG A O 1
ATOM 1017 N N . VAL A 1 123 ? 27.462 20.609 11.826 1.00 76.94 123 VAL A N 1
ATOM 1018 C CA . VAL A 1 123 ? 28.696 20.659 11.028 1.00 76.94 123 VAL A CA 1
ATOM 1019 C C . VAL A 1 123 ? 29.307 22.044 11.191 1.00 76.94 123 VAL A C 1
ATOM 1021 O O . VAL A 1 123 ? 28.663 23.038 10.867 1.00 76.94 123 VAL A O 1
ATOM 1024 N N . ALA A 1 124 ? 30.526 22.121 11.739 1.00 84.31 124 ALA A N 1
ATOM 1025 C CA . ALA A 1 124 ? 31.248 23.382 11.966 1.00 84.31 124 ALA A CA 1
ATOM 1026 C C . ALA A 1 124 ? 30.398 24.479 12.658 1.00 84.31 124 ALA A C 1
ATOM 1028 O O . ALA A 1 124 ? 30.394 25.637 12.255 1.00 8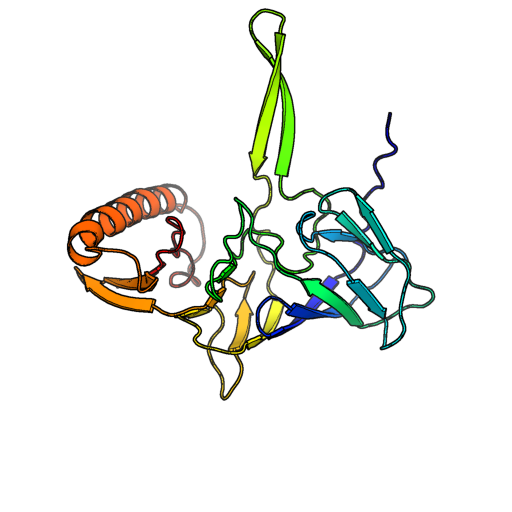4.31 124 ALA A O 1
ATOM 1029 N N . GLY A 1 125 ? 29.618 24.103 13.678 1.00 81.62 125 GLY A N 1
ATOM 1030 C CA . GLY A 1 125 ? 28.738 25.028 14.410 1.00 81.62 125 GLY A CA 1
ATOM 1031 C C . GLY A 1 125 ? 27.402 25.350 13.724 1.00 81.62 125 GLY A C 1
ATOM 1032 O O . GLY A 1 125 ? 26.528 25.937 14.361 1.00 81.62 125 GLY A O 1
ATOM 1033 N N . THR A 1 126 ? 27.190 24.906 12.484 1.00 79.75 126 THR A N 1
ATOM 1034 C CA . THR A 1 126 ? 25.941 25.094 11.729 1.00 79.75 126 THR A CA 1
ATOM 1035 C C . THR A 1 126 ? 25.033 23.876 11.880 1.00 79.75 126 THR A C 1
ATOM 1037 O O . THR A 1 126 ? 25.503 22.737 11.865 1.00 79.75 126 THR A O 1
ATOM 1040 N N . ARG A 1 127 ? 23.723 24.100 12.047 1.00 81.44 127 ARG A N 1
ATOM 1041 C CA . ARG A 1 127 ? 22.722 23.022 12.038 1.00 81.44 127 ARG A CA 1
ATOM 1042 C C . ARG A 1 127 ? 22.588 22.457 10.625 1.00 81.44 127 ARG A C 1
ATOM 1044 O O . ARG A 1 127 ? 22.412 23.216 9.677 1.00 81.44 127 ARG A O 1
ATOM 1051 N N . ALA A 1 128 ? 22.646 21.141 10.513 1.00 76.31 128 ALA A N 1
ATOM 1052 C CA . ALA A 1 128 ? 22.419 20.388 9.294 1.00 76.31 128 ALA A CA 1
ATOM 1053 C C . ALA A 1 128 ? 21.362 19.308 9.556 1.00 76.31 128 ALA A C 1
ATOM 1055 O O . ALA A 1 128 ? 21.163 18.878 10.696 1.00 76.31 128 ALA A O 1
ATOM 1056 N N . TRP A 1 129 ? 20.682 18.878 8.498 1.00 73.44 129 TRP A N 1
ATOM 1057 C CA . TRP A 1 129 ? 19.677 17.823 8.556 1.00 73.44 129 TRP A CA 1
ATOM 1058 C C . TRP A 1 129 ? 20.052 16.732 7.574 1.00 73.44 129 TRP A C 1
ATOM 1060 O O . TRP A 1 129 ? 20.329 17.011 6.411 1.00 73.44 129 TRP A O 1
ATOM 1070 N N . ASP A 1 130 ? 20.052 15.504 8.066 1.00 72.06 130 ASP A N 1
ATOM 1071 C CA . ASP A 1 130 ? 20.134 14.306 7.246 1.00 72.06 130 ASP A CA 1
ATOM 1072 C C . ASP A 1 130 ? 18.830 13.534 7.425 1.00 72.06 130 ASP A C 1
ATOM 1074 O O . ASP A 1 130 ? 18.031 13.812 8.329 1.00 72.06 130 ASP A O 1
ATOM 1078 N N . GLY A 1 131 ? 18.598 12.534 6.593 1.00 68.94 131 GLY A N 1
ATOM 1079 C CA . GLY A 1 131 ? 17.580 11.562 6.902 1.00 68.94 131 GLY A CA 1
ATOM 1080 C C . GLY A 1 131 ? 17.884 10.197 6.335 1.00 68.94 131 GLY A C 1
ATOM 1081 O O . GLY A 1 131 ? 18.563 10.031 5.329 1.00 68.94 131 GLY A O 1
ATOM 1082 N N . ALA A 1 132 ? 17.350 9.201 7.025 1.00 75.12 132 ALA A N 1
ATOM 1083 C CA . ALA A 1 132 ? 17.476 7.821 6.617 1.00 75.12 132 ALA A CA 1
ATOM 1084 C C . ALA A 1 132 ? 16.091 7.232 6.401 1.00 75.12 132 ALA A C 1
ATOM 1086 O O . ALA A 1 132 ? 15.155 7.468 7.174 1.00 75.12 132 ALA A O 1
ATOM 1087 N N . PHE A 1 133 ? 15.993 6.417 5.360 1.00 79.56 133 PHE A N 1
ATOM 1088 C CA . PHE A 1 133 ? 14.909 5.467 5.232 1.00 79.56 133 PHE A CA 1
ATOM 1089 C C . PHE A 1 133 ? 15.043 4.416 6.339 1.00 79.56 133 PHE A C 1
ATOM 1091 O O . PHE A 1 133 ? 16.115 3.841 6.526 1.00 79.56 133 PHE A O 1
ATOM 1098 N N . THR A 1 134 ? 13.973 4.205 7.100 1.00 73.94 134 THR A N 1
ATOM 1099 C CA . THR A 1 134 ? 13.996 3.352 8.298 1.00 73.94 134 THR A CA 1
ATOM 1100 C C . THR A 1 134 ? 13.013 2.191 8.240 1.00 73.94 134 THR A C 1
ATOM 1102 O O . THR A 1 134 ? 13.027 1.370 9.155 1.00 73.94 134 THR A O 1
ATOM 1105 N N . ASP A 1 135 ? 12.145 2.116 7.224 1.00 77.38 135 ASP A N 1
ATOM 1106 C CA . ASP A 1 135 ? 11.219 0.985 7.108 1.00 77.38 135 ASP A CA 1
ATOM 1107 C C . ASP A 1 135 ? 11.985 -0.279 6.699 1.00 77.38 135 ASP A C 1
ATOM 1109 O O . ASP A 1 135 ? 12.894 -0.250 5.870 1.00 77.38 135 ASP A O 1
ATOM 1113 N N . GLN A 1 136 ? 11.640 -1.393 7.331 1.00 72.56 136 GLN A N 1
ATOM 1114 C CA . GLN A 1 136 ? 12.274 -2.685 7.105 1.00 72.56 136 GLN A CA 1
ATOM 1115 C C . GLN A 1 136 ? 11.200 -3.762 7.008 1.00 72.56 136 GLN A C 1
ATOM 1117 O O . GLN A 1 136 ? 10.118 -3.669 7.602 1.00 72.56 136 GLN A O 1
ATOM 1122 N N . PHE A 1 137 ? 11.510 -4.820 6.267 1.00 76.31 137 PHE A N 1
ATOM 1123 C CA . PHE A 1 137 ? 10.686 -6.016 6.246 1.00 76.31 137 PHE A CA 1
ATOM 1124 C C . PHE A 1 137 ? 10.712 -6.681 7.622 1.00 76.31 137 PHE A C 1
ATOM 1126 O O . PHE A 1 137 ? 11.768 -7.042 8.132 1.00 76.31 137 PHE A O 1
ATOM 1133 N N . VAL A 1 138 ? 9.538 -6.831 8.235 1.00 77.56 138 VAL A N 1
ATOM 1134 C CA . VAL A 1 138 ? 9.407 -7.502 9.532 1.00 77.56 138 VAL A CA 1
ATOM 1135 C C . VAL A 1 138 ? 9.387 -9.010 9.282 1.00 77.56 138 VAL A C 1
ATOM 1137 O O . VAL A 1 138 ? 8.481 -9.475 8.580 1.00 77.56 138 VAL A O 1
ATOM 1140 N N . PRO A 1 139 ? 10.345 -9.784 9.824 1.00 76.50 139 PRO A N 1
ATOM 1141 C CA . PRO A 1 139 ? 10.403 -11.224 9.604 1.00 76.50 139 PRO A CA 1
ATOM 1142 C C . PRO A 1 139 ? 9.086 -11.919 9.966 1.00 76.50 139 PRO A C 1
ATOM 1144 O O . PRO A 1 139 ? 8.420 -11.538 10.929 1.00 76.50 139 PRO A O 1
ATOM 1147 N N . ASN A 1 140 ? 8.732 -12.961 9.213 1.00 80.00 140 ASN A N 1
ATOM 1148 C CA . ASN A 1 140 ? 7.538 -13.791 9.428 1.00 80.00 140 ASN A CA 1
ATOM 1149 C C . ASN A 1 140 ? 6.182 -13.066 9.284 1.00 80.00 140 ASN A C 1
ATOM 1151 O O . ASN A 1 140 ? 5.145 -13.638 9.624 1.00 80.00 140 ASN A O 1
ATOM 1155 N N . GLU A 1 141 ? 6.146 -11.834 8.767 1.00 85.38 141 GLU A N 1
ATOM 1156 C CA . GLU A 1 141 ? 4.892 -11.233 8.311 1.00 85.38 141 GLU A CA 1
ATOM 1157 C C . GLU A 1 141 ? 4.470 -11.860 6.979 1.00 85.38 141 GLU A C 1
ATOM 1159 O O . GLU A 1 141 ? 5.250 -11.980 6.038 1.00 85.38 141 GLU A O 1
ATOM 1164 N N . THR A 1 142 ? 3.216 -12.285 6.882 1.00 92.19 142 THR A N 1
ATOM 1165 C CA . THR A 1 142 ? 2.626 -12.761 5.632 1.00 92.19 142 THR A CA 1
ATOM 1166 C C . THR A 1 142 ? 1.150 -12.425 5.642 1.00 92.19 142 THR A C 1
ATOM 1168 O O . THR A 1 142 ? 0.445 -12.713 6.610 1.00 92.19 142 THR A O 1
ATOM 1171 N N . TYR A 1 143 ? 0.678 -11.842 4.548 1.00 94.94 143 TYR A N 1
ATOM 1172 C CA . TYR A 1 143 ? -0.709 -11.441 4.366 1.00 94.94 143 TYR A CA 1
ATOM 1173 C C . TYR A 1 143 ? -1.247 -12.030 3.073 1.00 94.94 143 TYR A C 1
ATOM 1175 O O . TYR A 1 143 ? -0.494 -12.315 2.140 1.00 94.94 143 TYR A O 1
ATOM 1183 N N . THR A 1 144 ? -2.564 -12.200 3.010 1.00 97.62 144 THR A N 1
ATOM 1184 C CA . THR A 1 144 ? -3.228 -12.478 1.733 1.00 97.62 144 THR A CA 1
ATOM 1185 C C . THR A 1 144 ? -3.525 -11.156 1.044 1.00 97.62 144 THR A C 1
ATOM 1187 O O . THR A 1 144 ? -4.151 -10.281 1.638 1.00 97.62 144 THR A O 1
ATOM 1190 N N . PHE A 1 145 ? -3.090 -11.019 -0.200 1.00 98.25 145 PHE A N 1
ATOM 1191 C CA . PHE A 1 145 ? -3.348 -9.849 -1.023 1.00 98.25 145 PHE A CA 1
ATOM 1192 C C . PHE A 1 145 ? -4.272 -10.214 -2.179 1.00 98.25 145 PHE A C 1
ATOM 1194 O O . PHE A 1 145 ? -4.086 -11.252 -2.820 1.00 98.25 145 PHE A O 1
ATOM 1201 N N . THR A 1 146 ? -5.220 -9.327 -2.459 1.00 98.50 146 THR A N 1
ATOM 1202 C CA . THR A 1 146 ? -5.968 -9.264 -3.714 1.00 98.50 146 THR A CA 1
ATOM 1203 C C . THR A 1 146 ? -5.764 -7.870 -4.294 1.00 98.50 146 THR A C 1
ATOM 1205 O O . THR A 1 146 ? -6.051 -6.884 -3.620 1.00 98.50 146 THR A O 1
ATOM 1208 N N . LEU A 1 147 ? -5.266 -7.765 -5.523 1.00 98.25 147 LEU A N 1
ATOM 1209 C CA . LEU A 1 147 ? -5.096 -6.495 -6.219 1.00 98.25 147 LEU A CA 1
ATOM 1210 C C . LEU A 1 147 ? -5.925 -6.484 -7.499 1.00 98.25 147 LEU A C 1
ATOM 1212 O O . LEU A 1 147 ? -5.751 -7.342 -8.368 1.00 98.25 147 LEU A O 1
ATOM 1216 N N . ASN A 1 148 ? -6.789 -5.484 -7.617 1.00 97.44 148 ASN A N 1
ATOM 1217 C CA . ASN A 1 148 ? -7.461 -5.109 -8.850 1.00 97.44 148 ASN A CA 1
ATOM 1218 C C . ASN A 1 148 ? -6.792 -3.839 -9.381 1.00 97.44 148 ASN A C 1
ATOM 1220 O O . ASN A 1 148 ? -6.841 -2.797 -8.731 1.00 97.44 148 ASN A O 1
ATOM 1224 N N . VAL A 1 149 ? -6.108 -3.944 -10.514 1.00 94.44 149 VAL A N 1
ATOM 1225 C CA . VAL A 1 149 ? -5.282 -2.867 -11.064 1.00 94.44 149 VAL A CA 1
ATOM 1226 C C . VAL A 1 149 ? -5.691 -2.651 -12.509 1.00 94.44 149 VAL A C 1
ATOM 1228 O O . VAL A 1 149 ? -5.731 -3.607 -13.283 1.00 94.44 149 VAL A O 1
ATOM 1231 N N . ASP A 1 150 ? -5.992 -1.408 -12.872 1.00 90.50 150 ASP A N 1
ATOM 1232 C CA . ASP A 1 150 ? -6.238 -1.037 -14.262 1.00 90.50 150 ASP A CA 1
ATOM 1233 C C . ASP A 1 150 ? -4.939 -0.791 -15.049 1.00 90.50 150 ASP A C 1
ATOM 1235 O O . ASP A 1 150 ? -3.893 -0.440 -14.497 1.00 90.50 150 ASP A O 1
ATOM 1239 N N . GLY A 1 151 ? -5.024 -0.929 -16.373 1.00 85.50 151 GLY A N 1
ATOM 1240 C CA . GLY A 1 151 ? -3.899 -0.727 -17.285 1.00 85.50 151 GLY A CA 1
ATOM 1241 C C . GLY A 1 151 ? -2.852 -1.844 -17.253 1.00 85.50 151 GLY A C 1
ATOM 1242 O O . GLY A 1 151 ? -3.067 -2.924 -16.700 1.00 85.50 151 GLY A O 1
ATOM 1243 N N . ASP A 1 152 ? -1.709 -1.569 -17.880 1.00 85.94 152 ASP A N 1
ATOM 1244 C CA . ASP A 1 152 ? -0.650 -2.556 -18.077 1.00 85.94 152 ASP A CA 1
ATOM 1245 C C . ASP A 1 152 ? 0.224 -2.692 -16.829 1.00 85.94 152 ASP A C 1
ATOM 1247 O O . ASP A 1 152 ? 0.945 -1.774 -16.432 1.00 85.94 152 ASP A O 1
ATOM 1251 N N . VAL A 1 153 ? 0.166 -3.863 -16.199 1.00 88.31 153 VAL A N 1
ATOM 1252 C CA . VAL A 1 153 ? 1.043 -4.225 -15.085 1.00 88.31 153 VAL A CA 1
ATOM 1253 C C . VAL A 1 153 ? 2.269 -4.930 -15.644 1.00 88.31 153 VAL A C 1
ATOM 1255 O O . VAL A 1 153 ? 2.177 -6.046 -16.151 1.00 88.31 153 VAL A O 1
ATOM 1258 N N . LEU A 1 154 ? 3.418 -4.279 -15.498 1.00 83.50 154 LEU A N 1
ATOM 1259 C CA . LEU A 1 154 ? 4.721 -4.805 -15.891 1.00 83.50 154 LEU A CA 1
ATOM 1260 C C . LEU A 1 154 ? 5.229 -5.840 -14.893 1.00 83.50 154 LEU A C 1
ATOM 1262 O O . LEU A 1 154 ? 5.859 -6.820 -15.272 1.00 83.50 154 LEU A O 1
ATOM 1266 N N . PHE A 1 155 ? 4.937 -5.637 -13.608 1.00 85.88 155 PHE A N 1
ATOM 1267 C CA . PHE A 1 155 ? 5.290 -6.597 -12.576 1.00 85.88 155 PHE A CA 1
ATOM 1268 C C . PHE A 1 155 ? 4.395 -6.497 -11.349 1.00 85.88 155 PHE A C 1
ATOM 1270 O O . PHE A 1 155 ? 4.089 -5.407 -10.871 1.00 85.88 155 PHE A O 1
ATOM 1277 N N . CYS A 1 156 ? 4.082 -7.654 -10.773 1.00 87.38 156 CYS A N 1
ATOM 1278 C CA . CYS A 1 156 ? 3.618 -7.774 -9.404 1.00 87.38 156 CYS A CA 1
ATOM 1279 C C . CYS A 1 156 ? 4.242 -9.026 -8.785 1.00 87.38 156 CYS A C 1
ATOM 1281 O O . CYS A 1 156 ? 4.237 -10.088 -9.404 1.00 87.38 156 CYS A O 1
ATOM 1283 N N . ASN A 1 157 ? 4.740 -8.928 -7.551 1.00 88.25 157 ASN A N 1
ATOM 1284 C CA . ASN A 1 157 ? 5.271 -10.093 -6.831 1.00 88.25 157 ASN A CA 1
ATOM 1285 C C . ASN A 1 157 ? 4.167 -11.038 -6.312 1.00 88.25 157 ASN A C 1
ATOM 1287 O O . ASN A 1 157 ? 4.459 -12.074 -5.719 1.00 88.25 157 ASN A O 1
ATOM 1291 N N . VAL A 1 158 ? 2.898 -10.685 -6.525 1.00 92.25 158 VAL A N 1
ATOM 1292 C CA . VAL A 1 158 ? 1.729 -11.531 -6.273 1.00 92.25 158 VAL A CA 1
ATOM 1293 C C . VAL A 1 158 ? 1.273 -12.120 -7.614 1.00 92.25 158 VAL A C 1
ATOM 1295 O O . VAL A 1 158 ? 1.182 -11.375 -8.585 1.00 92.25 158 VAL A O 1
ATOM 1298 N N . PRO A 1 159 ? 0.956 -13.424 -7.719 1.00 89.62 159 PRO A N 1
ATOM 1299 C CA . PRO A 1 159 ? 0.624 -14.037 -9.003 1.00 89.62 159 PRO A CA 1
ATOM 1300 C C . PRO A 1 159 ? -0.730 -13.568 -9.553 1.00 89.62 159 PRO A C 1
ATOM 1302 O O . PRO A 1 159 ? -1.699 -13.390 -8.809 1.00 89.62 159 PRO A O 1
ATOM 1305 N N . LYS A 1 160 ? -0.822 -13.440 -10.882 1.00 93.50 160 LYS A N 1
ATOM 1306 C CA . LYS A 1 160 ? -2.076 -13.140 -11.589 1.00 93.50 160 LYS A CA 1
ATOM 1307 C C . LYS A 1 160 ? -3.015 -14.354 -11.571 1.00 93.50 160 LYS A C 1
ATOM 1309 O O . LYS A 1 160 ? -2.603 -15.477 -11.857 1.00 93.50 160 LYS A O 1
ATOM 1314 N N . ARG A 1 161 ? -4.286 -14.138 -11.231 1.00 93.19 161 ARG A N 1
ATOM 1315 C CA . ARG A 1 161 ? -5.360 -15.142 -11.151 1.00 93.19 161 ARG A CA 1
ATOM 1316 C C . ARG A 1 161 ? -6.636 -14.561 -11.770 1.00 93.19 161 ARG A C 1
ATOM 1318 O O . ARG A 1 161 ? -7.374 -13.828 -11.118 1.00 93.19 161 ARG A O 1
ATOM 1325 N N . GLY A 1 162 ? -6.890 -14.886 -13.037 1.00 92.38 162 GLY A N 1
ATOM 1326 C CA . GLY A 1 162 ? -7.979 -14.274 -13.802 1.00 92.38 162 GLY A CA 1
ATOM 1327 C C . GLY A 1 162 ? -7.706 -12.788 -14.049 1.00 92.38 162 GLY A C 1
ATOM 1328 O O . GLY A 1 162 ? -6.680 -12.433 -14.627 1.00 92.38 162 GLY A O 1
ATOM 1329 N N . THR A 1 163 ? -8.612 -11.925 -13.593 1.00 92.75 163 THR A N 1
ATOM 1330 C CA . THR A 1 163 ? -8.531 -10.463 -13.760 1.00 92.75 163 THR A CA 1
ATOM 1331 C C . THR A 1 163 ? -7.814 -9.739 -12.618 1.00 92.75 163 THR A C 1
ATOM 1333 O O . THR A 1 163 ? -7.600 -8.537 -12.710 1.00 92.75 163 THR A O 1
ATOM 1336 N N . VAL A 1 164 ? -7.425 -10.446 -11.554 1.00 96.56 164 VAL A N 1
ATOM 1337 C CA . VAL A 1 164 ? -6.793 -9.863 -10.358 1.00 96.56 164 VAL A CA 1
ATOM 1338 C C . VAL A 1 164 ? -5.440 -10.506 -10.076 1.00 96.56 164 VAL A C 1
ATOM 1340 O O . VAL A 1 164 ? -5.156 -11.610 -10.538 1.00 96.56 164 VAL A O 1
ATOM 1343 N N . TYR A 1 165 ? -4.609 -9.853 -9.269 1.00 97.12 165 TYR A N 1
ATOM 1344 C CA . TYR A 1 165 ? -3.419 -10.467 -8.676 1.00 97.12 165 TYR A CA 1
ATOM 1345 C C . TYR A 1 165 ? -3.774 -10.952 -7.277 1.00 97.12 165 TYR A C 1
ATOM 1347 O O . TYR A 1 165 ? -4.273 -10.175 -6.465 1.00 97.12 165 TYR A O 1
ATOM 1355 N N . ARG A 1 166 ? -3.576 -12.241 -6.986 1.00 97.50 166 ARG A N 1
ATOM 1356 C CA . ARG A 1 166 ? -3.990 -12.824 -5.705 1.00 97.50 166 ARG A CA 1
ATOM 1357 C C . ARG A 1 166 ? -3.017 -13.869 -5.190 1.00 97.50 166 ARG A C 1
ATOM 1359 O O . ARG A 1 166 ? -2.717 -14.842 -5.877 1.00 97.50 166 ARG A O 1
ATOM 1366 N N . GLY A 1 167 ? -2.598 -13.717 -3.940 1.00 94.75 167 GLY 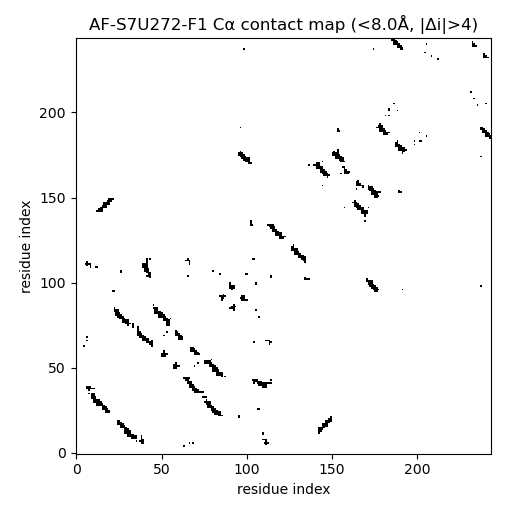A N 1
ATOM 1367 C CA . GLY A 1 167 ? -1.662 -14.638 -3.306 1.00 94.75 167 GLY A CA 1
ATOM 1368 C C . GLY A 1 167 ? -1.221 -14.182 -1.923 1.00 94.75 167 GLY A C 1
ATOM 1369 O O . GLY A 1 167 ? -1.644 -13.138 -1.430 1.00 94.75 167 GLY A O 1
ATOM 1370 N N . LYS A 1 168 ? -0.376 -14.996 -1.290 1.00 94.62 168 LYS A N 1
ATOM 1371 C CA . LYS A 1 168 ? 0.273 -14.644 -0.028 1.00 94.62 168 LYS A CA 1
ATOM 1372 C C . LYS A 1 168 ? 1.629 -14.013 -0.308 1.00 94.62 168 LYS A C 1
ATOM 1374 O O . LYS A 1 168 ? 2.373 -14.526 -1.136 1.00 94.62 168 LYS A O 1
ATOM 1379 N N . ALA A 1 169 ? 1.934 -12.932 0.394 1.00 92.25 169 ALA A N 1
ATOM 1380 C CA . ALA A 1 169 ? 3.237 -12.281 0.359 1.00 92.25 169 ALA A CA 1
ATOM 1381 C C . ALA A 1 169 ? 3.490 -11.573 1.694 1.00 92.25 169 ALA A C 1
ATOM 1383 O O . ALA A 1 169 ? 2.554 -11.292 2.446 1.00 92.25 169 ALA A O 1
ATOM 1384 N N . GLN A 1 170 ? 4.746 -11.258 1.992 1.00 91.81 170 GLN A N 1
ATOM 1385 C CA . GLN A 1 170 ? 5.086 -10.398 3.128 1.00 91.81 170 GLN A CA 1
ATOM 1386 C C . GLN A 1 170 ? 4.661 -8.944 2.881 1.00 91.81 170 GLN A C 1
ATOM 1388 O O . GLN A 1 170 ? 4.142 -8.271 3.769 1.00 91.81 170 GLN A O 1
ATOM 1393 N N . ALA A 1 171 ? 4.855 -8.471 1.654 1.00 91.81 171 ALA A N 1
ATOM 1394 C CA . ALA A 1 171 ? 4.508 -7.136 1.192 1.00 91.81 171 ALA A CA 1
ATOM 1395 C C . ALA A 1 171 ? 4.394 -7.137 -0.336 1.00 91.81 171 ALA A C 1
ATOM 1397 O O . ALA A 1 171 ? 4.836 -8.090 -0.984 1.00 91.81 171 ALA A O 1
ATOM 1398 N N . VAL A 1 172 ? 3.812 -6.085 -0.915 1.00 92.69 172 VAL A N 1
ATOM 1399 C CA . VAL A 1 172 ? 3.549 -6.033 -2.360 1.00 92.69 172 VAL A CA 1
ATOM 1400 C C . VAL A 1 172 ? 4.399 -4.987 -3.061 1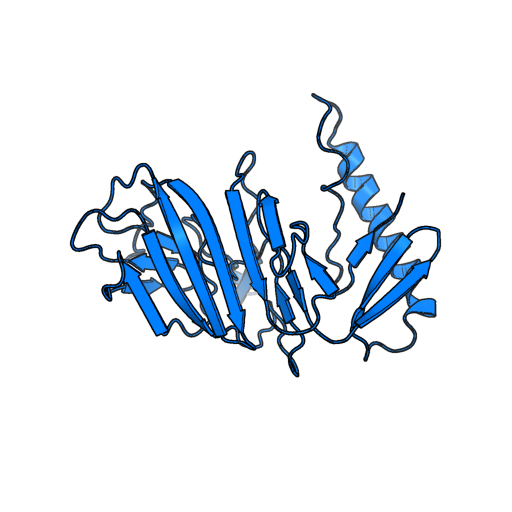.00 92.69 172 VAL A C 1
ATOM 1402 O O . VAL A 1 172 ? 4.418 -3.822 -2.667 1.00 92.69 172 VAL A O 1
ATOM 1405 N N . THR A 1 173 ? 5.068 -5.428 -4.124 1.00 90.62 173 THR A N 1
ATOM 1406 C CA . THR A 1 173 ? 5.663 -4.573 -5.149 1.00 90.62 173 THR A CA 1
ATOM 1407 C C . THR A 1 173 ? 4.779 -4.622 -6.391 1.00 90.62 173 THR A C 1
ATOM 1409 O O . THR A 1 173 ? 4.387 -5.706 -6.828 1.00 90.62 173 THR A O 1
ATOM 1412 N N . LEU A 1 174 ? 4.478 -3.460 -6.962 1.00 90.56 174 LEU A N 1
ATOM 1413 C CA . LEU A 1 174 ? 3.718 -3.305 -8.197 1.00 90.56 174 LEU A CA 1
ATOM 1414 C C . LEU A 1 174 ? 4.422 -2.288 -9.097 1.00 90.56 174 LEU A C 1
ATOM 1416 O O . LEU A 1 174 ? 4.670 -1.157 -8.686 1.00 90.56 174 LEU A O 1
ATOM 1420 N N . ILE A 1 175 ? 4.708 -2.682 -10.333 1.00 86.44 175 ILE A N 1
ATOM 1421 C CA . ILE A 1 175 ? 5.149 -1.775 -11.391 1.00 86.44 175 ILE A CA 1
ATOM 1422 C C . ILE A 1 175 ? 4.096 -1.797 -12.487 1.00 86.44 175 ILE A C 1
ATOM 1424 O O . ILE A 1 175 ? 3.766 -2.856 -13.025 1.00 86.44 175 ILE A O 1
ATOM 1428 N N . LYS A 1 176 ? 3.571 -0.620 -12.816 1.00 85.88 176 LYS A N 1
ATOM 1429 C CA . LYS A 1 176 ? 2.558 -0.427 -13.853 1.00 85.88 176 LYS A CA 1
ATOM 1430 C C . LYS A 1 176 ? 3.007 0.661 -14.822 1.00 85.88 176 LYS A C 1
ATOM 1432 O O . LYS A 1 176 ? 3.684 1.611 -14.430 1.00 85.88 176 LYS A O 1
ATOM 1437 N N . GLY A 1 177 ? 2.604 0.518 -16.076 1.00 81.75 177 GLY A N 1
ATOM 1438 C CA . GLY A 1 177 ? 2.887 1.444 -17.159 1.00 81.75 177 GLY A CA 1
ATOM 1439 C C . GLY A 1 177 ? 3.253 0.714 -18.444 1.00 81.75 177 GLY A C 1
ATOM 1440 O O . GLY A 1 177 ? 3.340 -0.507 -18.489 1.00 81.75 177 GLY A O 1
ATOM 1441 N N . GLN A 1 178 ? 3.516 1.487 -19.492 1.00 74.25 178 GLN A N 1
ATOM 1442 C CA . GLN A 1 178 ? 4.098 0.953 -20.719 1.00 74.25 178 GLN A CA 1
ATOM 1443 C C . GLN A 1 178 ? 5.548 0.539 -20.464 1.00 74.25 178 GLN A C 1
ATOM 1445 O O . GLN A 1 178 ? 6.332 1.321 -19.915 1.00 74.25 178 GLN A O 1
ATOM 1450 N N . GLY A 1 179 ? 5.914 -0.660 -20.896 1.00 74.06 179 GLY A N 1
ATOM 1451 C CA . GLY A 1 179 ? 7.245 -1.204 -20.680 1.00 74.06 179 GLY A CA 1
ATOM 1452 C C . GLY A 1 179 ? 7.657 -2.188 -21.755 1.00 74.06 179 GLY A C 1
ATOM 1453 O O . GLY A 1 179 ? 6.849 -2.647 -22.561 1.00 74.06 179 GLY A O 1
ATOM 1454 N N . HIS A 1 180 ? 8.944 -2.492 -21.742 1.00 72.12 180 HIS A N 1
ATOM 1455 C CA . HIS A 1 180 ? 9.566 -3.496 -22.582 1.00 72.12 180 HIS A CA 1
ATOM 1456 C C . HIS A 1 180 ? 10.169 -4.588 -21.703 1.00 72.12 180 HIS A C 1
ATOM 1458 O O . HIS A 1 180 ? 10.497 -4.367 -20.533 1.00 72.12 180 HIS A O 1
ATOM 1464 N N . GLN A 1 181 ? 10.312 -5.769 -22.294 1.00 74.00 181 GLN A N 1
ATOM 1465 C CA . GLN A 1 181 ? 11.049 -6.877 -21.714 1.00 74.00 181 GLN A CA 1
ATOM 1466 C C . GLN A 1 181 ? 12.277 -7.155 -22.575 1.00 74.00 181 GLN A C 1
ATOM 1468 O O . GLN A 1 181 ? 12.207 -7.133 -23.803 1.00 74.00 181 GLN A O 1
ATOM 1473 N N . LEU A 1 182 ? 13.402 -7.403 -21.921 1.00 80.31 182 LEU A N 1
ATOM 1474 C CA . LEU A 1 182 ? 14.661 -7.776 -22.546 1.00 80.31 182 LEU A CA 1
ATOM 1475 C C . LEU A 1 182 ? 15.190 -9.018 -21.843 1.00 80.31 182 LEU A C 1
ATOM 1477 O O . LEU A 1 182 ? 15.252 -9.039 -20.619 1.00 80.31 182 LEU A O 1
ATOM 1481 N N . VAL A 1 183 ? 15.622 -10.018 -22.605 1.00 78.75 183 VAL A N 1
ATOM 1482 C CA . VAL A 1 183 ? 16.378 -11.145 -22.053 1.00 78.75 183 VAL A CA 1
ATOM 1483 C C . VAL A 1 183 ? 17.861 -10.921 -22.338 1.00 78.75 183 VAL A C 1
ATOM 1485 O O . VAL A 1 183 ? 18.250 -10.845 -23.500 1.00 78.75 183 VAL A O 1
ATOM 1488 N N . ASP A 1 184 ? 18.686 -10.818 -21.295 1.00 74.62 184 ASP A N 1
ATOM 1489 C CA . ASP A 1 184 ? 20.144 -10.674 -21.405 1.00 74.62 184 ASP A CA 1
ATOM 1490 C C . ASP A 1 184 ? 20.849 -11.572 -20.381 1.00 74.62 184 ASP A C 1
ATOM 1492 O O . ASP A 1 184 ? 20.522 -11.565 -19.197 1.00 74.62 184 ASP A O 1
ATOM 1496 N N . GLN A 1 185 ? 21.811 -12.384 -20.828 1.00 74.38 185 GLN A N 1
ATOM 1497 C CA . GLN A 1 185 ? 22.554 -13.340 -19.982 1.00 74.38 185 GLN A CA 1
ATOM 1498 C C . GLN A 1 185 ? 21.663 -14.291 -19.155 1.00 74.38 185 GLN A C 1
ATOM 1500 O O . GLN A 1 185 ? 21.996 -14.630 -18.019 1.00 74.38 185 GLN A O 1
ATOM 1505 N N . GLY A 1 186 ? 20.526 -14.710 -19.719 1.00 73.12 186 GLY A N 1
ATOM 1506 C CA . GLY A 1 186 ? 19.537 -15.549 -19.034 1.00 73.12 186 GLY A CA 1
ATOM 1507 C C . GLY A 1 186 ? 18.635 -14.784 -18.065 1.00 73.12 186 GLY A C 1
ATOM 1508 O O . GLY A 1 186 ? 17.736 -15.391 -17.495 1.00 73.12 186 GLY A O 1
ATOM 1509 N N . TYR A 1 187 ? 18.834 -13.474 -17.900 1.00 69.31 187 TYR A N 1
ATOM 1510 C CA . TYR A 1 187 ? 17.977 -12.646 -17.072 1.00 69.31 187 TYR A CA 1
ATOM 1511 C C . TYR A 1 187 ? 16.860 -11.980 -17.883 1.00 69.31 187 TYR A C 1
ATOM 1513 O O . TYR A 1 187 ? 17.137 -11.352 -18.900 1.00 69.31 187 TYR A O 1
ATOM 1521 N N . GLU A 1 188 ? 15.618 -12.045 -17.408 1.00 69.75 188 GLU A N 1
ATOM 1522 C CA . GLU A 1 188 ? 14.480 -11.275 -17.908 1.00 69.75 188 GLU A CA 1
ATOM 1523 C C . GLU A 1 188 ? 14.413 -9.918 -17.195 1.00 69.75 188 GLU A C 1
ATOM 1525 O O . GLU A 1 188 ? 14.202 -9.825 -15.985 1.00 69.75 188 GLU A O 1
ATOM 1530 N N . ILE A 1 189 ? 14.610 -8.850 -17.957 1.00 72.62 189 ILE A N 1
ATOM 1531 C CA . ILE A 1 189 ? 14.653 -7.464 -17.506 1.00 72.62 189 ILE A CA 1
ATOM 1532 C C . ILE A 1 189 ? 13.375 -6.768 -17.962 1.00 72.62 189 ILE A C 1
ATOM 1534 O O . ILE A 1 189 ? 13.154 -6.604 -19.160 1.00 72.62 189 ILE A O 1
ATOM 1538 N N . THR A 1 190 ? 12.563 -6.300 -17.019 1.00 72.62 190 THR A N 1
ATOM 1539 C CA . THR A 1 190 ? 11.383 -5.472 -17.299 1.00 72.62 190 THR A CA 1
ATOM 1540 C C . THR A 1 190 ? 11.673 -4.016 -16.947 1.00 72.62 190 THR A C 1
ATOM 1542 O O . THR A 1 190 ? 12.135 -3.726 -15.839 1.00 72.62 190 THR A O 1
ATOM 1545 N N . TYR A 1 191 ? 11.415 -3.102 -17.886 1.00 69.00 191 TYR A N 1
ATOM 1546 C CA . TYR A 1 191 ? 11.749 -1.682 -17.749 1.00 69.00 191 TYR A CA 1
ATOM 1547 C C . TYR A 1 191 ? 10.754 -0.763 -18.491 1.00 69.00 191 TYR A C 1
ATOM 1549 O O . TYR A 1 191 ? 10.055 -1.224 -19.398 1.00 69.00 191 TYR A O 1
ATOM 1557 N N . PRO A 1 192 ? 10.658 0.532 -18.126 1.00 67.31 192 PRO A N 1
ATOM 1558 C CA . PRO A 1 192 ? 9.765 1.487 -18.790 1.00 67.31 192 PRO A CA 1
ATOM 1559 C C . PRO A 1 192 ? 10.092 1.701 -20.275 1.00 67.31 192 PRO A C 1
ATOM 1561 O O . PRO A 1 192 ? 11.255 1.708 -20.669 1.00 67.31 192 PRO A O 1
ATOM 1564 N N . ALA A 1 193 ? 9.070 1.927 -21.103 1.00 71.94 193 ALA A N 1
ATOM 1565 C CA . ALA A 1 193 ? 9.230 1.992 -22.560 1.00 71.94 193 ALA A CA 1
ATOM 1566 C C . ALA A 1 193 ? 10.080 3.175 -23.070 1.00 71.94 193 ALA A C 1
ATOM 1568 O O . ALA A 1 193 ? 10.656 3.115 -24.150 1.00 71.94 193 ALA A O 1
ATOM 1569 N N . ASP A 1 194 ? 10.170 4.258 -22.302 1.00 66.50 194 ASP A N 1
ATOM 1570 C CA . ASP A 1 194 ? 10.900 5.475 -22.667 1.00 66.50 194 ASP A CA 1
ATOM 1571 C C . ASP A 1 194 ? 12.362 5.479 -22.212 1.00 66.50 194 ASP A C 1
ATOM 1573 O O . ASP A 1 194 ? 13.048 6.493 -22.330 1.00 66.50 194 ASP A O 1
ATOM 1577 N N . TRP A 1 195 ? 12.852 4.361 -21.683 1.00 67.69 195 TRP A N 1
ATOM 1578 C CA . TRP A 1 195 ? 14.249 4.227 -21.312 1.00 67.69 195 TRP A CA 1
ATOM 1579 C C . TRP A 1 195 ? 15.097 3.876 -22.534 1.00 67.69 195 TRP A C 1
ATOM 1581 O O . TRP A 1 195 ? 14.983 2.770 -23.073 1.00 67.69 195 TRP A O 1
ATOM 1591 N N . PRO A 1 196 ? 15.984 4.783 -22.972 1.00 66.62 196 PRO A N 1
ATOM 1592 C CA . PRO A 1 196 ? 16.751 4.559 -24.180 1.00 66.62 196 PRO A CA 1
ATOM 1593 C C . PRO A 1 196 ? 17.859 3.521 -23.935 1.00 66.62 196 PRO A C 1
ATOM 1595 O O . PRO A 1 196 ? 18.433 3.444 -22.844 1.00 66.62 196 PRO A O 1
ATOM 1598 N N . HIS A 1 197 ? 18.175 2.738 -24.971 1.00 74.31 197 HIS A N 1
ATOM 1599 C CA . HIS A 1 197 ? 19.353 1.859 -25.032 1.00 74.31 197 HIS A CA 1
ATOM 1600 C C . HIS A 1 197 ? 19.486 0.840 -23.880 1.00 74.31 197 HIS A C 1
ATOM 1602 O O . HIS A 1 197 ? 20.591 0.532 -23.433 1.00 74.31 197 HIS A O 1
ATOM 1608 N N . MET A 1 198 ? 18.378 0.278 -23.378 1.00 76.00 198 MET A N 1
ATOM 1609 C CA . MET A 1 198 ? 18.436 -0.650 -22.237 1.00 76.00 198 MET A CA 1
ATOM 1610 C C . MET A 1 198 ? 19.284 -1.906 -22.508 1.00 76.00 198 MET A C 1
ATOM 1612 O O . MET A 1 198 ? 19.941 -2.394 -21.591 1.00 76.00 198 MET A O 1
ATOM 1616 N N . ALA A 1 199 ? 19.359 -2.373 -23.758 1.00 76.50 199 ALA A N 1
ATOM 1617 C CA . ALA A 1 199 ? 20.254 -3.464 -24.154 1.00 76.50 199 ALA A CA 1
ATOM 1618 C C . ALA A 1 199 ? 21.733 -3.174 -23.829 1.00 76.50 199 ALA A C 1
ATOM 1620 O O . ALA A 1 199 ? 22.447 -4.046 -23.347 1.00 76.50 199 ALA A O 1
ATOM 1621 N N . GLU A 1 200 ? 22.181 -1.927 -23.991 1.00 81.75 200 GLU A N 1
ATOM 1622 C CA . GLU A 1 200 ? 23.556 -1.512 -23.679 1.00 81.75 200 GLU A CA 1
ATOM 1623 C C . GLU A 1 200 ? 23.789 -1.396 -22.162 1.00 81.75 200 GLU A C 1
ATOM 1625 O O . GLU A 1 200 ? 24.900 -1.584 -21.661 1.00 81.75 200 GLU A O 1
ATOM 1630 N N . ARG A 1 201 ? 22.727 -1.106 -21.398 1.00 76.50 201 ARG A N 1
ATOM 1631 C CA . ARG A 1 201 ? 22.779 -0.929 -19.937 1.00 76.50 201 ARG A CA 1
ATOM 1632 C C . ARG A 1 201 ? 22.570 -2.233 -19.165 1.00 76.50 201 ARG A C 1
ATOM 1634 O O . ARG A 1 201 ? 23.011 -2.317 -18.014 1.00 76.50 201 ARG A O 1
ATOM 1641 N N . ALA A 1 202 ? 21.947 -3.240 -19.778 1.00 76.69 202 ALA A N 1
ATOM 1642 C CA . ALA A 1 202 ? 21.617 -4.526 -19.167 1.00 76.69 202 ALA A CA 1
ATOM 1643 C C . ALA A 1 202 ? 22.814 -5.207 -18.476 1.00 76.69 202 ALA A C 1
ATOM 1645 O O . ALA A 1 202 ? 22.680 -5.531 -17.291 1.00 76.69 202 ALA A O 1
ATOM 1646 N N . PRO A 1 203 ? 24.022 -5.286 -19.076 1.00 77.62 203 PRO A N 1
ATOM 1647 C CA . PRO A 1 203 ? 25.174 -5.892 -18.407 1.00 77.62 203 PRO A CA 1
ATOM 1648 C C . PRO A 1 203 ? 25.579 -5.171 -17.114 1.00 77.62 203 PRO A C 1
ATOM 1650 O O . PRO A 1 203 ? 25.993 -5.801 -16.138 1.00 77.62 203 PRO A O 1
ATOM 1653 N N . THR A 1 204 ? 25.448 -3.840 -17.073 1.00 75.50 204 THR A N 1
ATOM 1654 C CA . THR A 1 204 ? 25.763 -3.048 -15.873 1.00 75.50 204 THR A CA 1
ATOM 1655 C C . THR A 1 204 ? 24.752 -3.300 -14.763 1.00 75.50 204 THR A C 1
ATOM 1657 O O . THR A 1 204 ? 25.153 -3.443 -13.605 1.00 75.50 204 THR A O 1
ATOM 1660 N N . VAL A 1 205 ? 23.466 -3.384 -15.113 1.00 71.38 205 VAL A N 1
ATOM 1661 C CA . VAL A 1 205 ? 22.399 -3.725 -14.167 1.00 71.38 205 VAL A CA 1
ATOM 1662 C C . VAL A 1 205 ? 22.632 -5.128 -13.621 1.00 71.38 205 VAL A C 1
ATOM 1664 O O . VAL A 1 205 ? 22.761 -5.280 -12.411 1.00 71.38 205 VAL A O 1
ATOM 1667 N N . ILE A 1 206 ? 22.822 -6.128 -14.485 1.00 71.81 206 ILE A N 1
ATOM 1668 C CA . ILE A 1 206 ? 23.074 -7.519 -14.080 1.00 71.81 206 ILE A CA 1
ATOM 1669 C C . ILE A 1 206 ? 24.311 -7.634 -13.181 1.00 71.81 206 ILE A C 1
ATOM 1671 O O . ILE A 1 206 ? 24.296 -8.337 -12.171 1.00 71.81 206 ILE A O 1
ATOM 1675 N N . ARG A 1 207 ? 25.391 -6.910 -13.488 1.00 74.56 207 ARG A N 1
ATOM 1676 C CA . ARG A 1 207 ? 26.594 -6.887 -12.643 1.00 74.56 207 ARG A CA 1
ATOM 1677 C C . ARG A 1 207 ? 26.316 -6.320 -11.249 1.00 74.56 207 ARG A C 1
ATOM 1679 O O . ARG A 1 207 ? 26.808 -6.873 -10.267 1.00 74.56 207 ARG A O 1
ATOM 1686 N N . GLN A 1 208 ? 25.554 -5.229 -11.156 1.00 68.25 208 GLN A N 1
ATOM 1687 C CA . GLN A 1 208 ? 25.128 -4.663 -9.870 1.00 68.25 208 GLN A CA 1
ATOM 1688 C C . GLN A 1 208 ? 24.261 -5.663 -9.093 1.00 68.25 208 GLN A C 1
ATOM 1690 O O . GLN A 1 208 ? 24.456 -5.812 -7.888 1.00 68.25 208 GLN A O 1
ATOM 1695 N N . LEU A 1 209 ? 23.387 -6.412 -9.782 1.00 66.19 209 LEU A N 1
ATOM 1696 C CA . LEU A 1 209 ? 22.616 -7.490 -9.160 1.00 66.19 209 LEU A CA 1
ATOM 1697 C C . LEU A 1 209 ? 23.530 -8.523 -8.522 1.00 66.19 209 LEU A C 1
ATOM 1699 O O . LEU A 1 209 ? 23.480 -8.730 -7.314 1.00 66.19 209 LEU A O 1
ATOM 1703 N N . LYS A 1 210 ? 24.418 -9.117 -9.326 1.00 65.81 210 LYS A N 1
ATOM 1704 C CA . LYS A 1 210 ? 25.340 -10.170 -8.885 1.00 65.81 210 LYS A CA 1
ATOM 1705 C C . LYS A 1 210 ? 26.170 -9.724 -7.681 1.00 65.81 210 LYS A C 1
ATOM 1707 O O . LYS A 1 210 ? 26.310 -10.487 -6.734 1.00 65.81 210 LYS A O 1
ATOM 1712 N N . LYS A 1 211 ? 26.656 -8.476 -7.658 1.00 67.44 211 LYS A N 1
ATOM 1713 C CA . LYS A 1 211 ? 27.413 -7.923 -6.519 1.00 67.44 211 LYS A CA 1
ATOM 1714 C C . LYS A 1 211 ? 26.605 -7.927 -5.217 1.00 67.44 211 LYS A C 1
ATOM 1716 O O . LYS A 1 211 ? 27.141 -8.269 -4.165 1.00 67.44 211 LYS A O 1
ATOM 1721 N N . ASN A 1 212 ? 25.331 -7.563 -5.292 1.00 54.53 212 ASN A N 1
ATOM 1722 C CA . ASN A 1 212 ? 24.462 -7.479 -4.125 1.00 54.53 212 ASN A CA 1
ATOM 1723 C C . ASN A 1 212 ? 23.956 -8.865 -3.690 1.00 54.53 212 ASN A C 1
ATOM 1725 O O . ASN A 1 212 ? 23.926 -9.133 -2.491 1.00 54.53 212 ASN A O 1
ATOM 1729 N N . VAL A 1 213 ? 23.676 -9.784 -4.625 1.00 53.62 213 VAL A N 1
ATOM 1730 C CA . VAL A 1 213 ? 23.338 -11.186 -4.304 1.00 53.62 213 VAL A CA 1
ATOM 1731 C C . VAL A 1 213 ? 24.497 -11.880 -3.580 1.00 53.62 213 VAL A C 1
ATOM 1733 O O . VAL A 1 213 ? 24.284 -12.498 -2.540 1.00 53.62 213 VAL A O 1
ATOM 1736 N N . SER A 1 214 ? 25.740 -11.699 -4.043 1.00 42.31 214 SER A N 1
ATOM 1737 C CA . SER A 1 214 ? 26.934 -12.246 -3.379 1.00 42.31 214 SER A CA 1
ATOM 1738 C C . SER A 1 214 ? 27.117 -11.744 -1.943 1.00 42.31 214 SER A C 1
ATOM 1740 O O . SER A 1 214 ? 27.695 -12.448 -1.121 1.00 42.31 214 SER A O 1
ATOM 1742 N N . SER A 1 215 ? 26.615 -10.547 -1.619 1.00 39.94 215 SER A N 1
ATOM 1743 C CA . SER A 1 215 ? 26.632 -10.014 -0.250 1.00 39.94 215 SER A CA 1
ATOM 1744 C C . SER A 1 215 ? 25.558 -10.629 0.661 1.00 39.94 215 SER A C 1
ATOM 1746 O O . SER A 1 215 ? 25.755 -10.693 1.873 1.00 39.94 215 SER A O 1
ATOM 1748 N N . CYS A 1 216 ? 24.462 -11.151 0.094 1.00 33.28 216 CYS A N 1
ATOM 1749 C CA . CYS A 1 216 ? 23.434 -11.892 0.832 1.00 33.28 216 CYS A CA 1
ATOM 1750 C C . CYS A 1 216 ? 23.888 -13.314 1.197 1.00 33.28 216 CYS A C 1
ATOM 1752 O O . CYS A 1 216 ? 23.539 -13.808 2.270 1.00 33.28 216 CYS A O 1
ATOM 1754 N N . THR A 1 217 ? 24.691 -13.970 0.353 1.00 36.16 217 THR A N 1
ATOM 1755 C CA . THR A 1 217 ? 25.160 -15.347 0.599 1.00 36.16 217 THR A CA 1
ATOM 1756 C C . THR A 1 217 ? 26.117 -15.436 1.791 1.00 36.16 217 THR A C 1
ATOM 1758 O O . THR A 1 217 ? 26.097 -16.424 2.523 1.00 36.16 217 THR A O 1
ATOM 1761 N N . THR A 1 218 ? 26.897 -14.387 2.061 1.00 32.16 218 THR A N 1
ATOM 1762 C CA . THR A 1 218 ? 27.860 -14.360 3.178 1.00 32.16 218 THR A CA 1
ATOM 1763 C C . THR A 1 218 ? 27.187 -14.342 4.560 1.00 32.16 218 THR A C 1
ATOM 1765 O O . THR A 1 218 ? 27.798 -14.767 5.534 1.00 32.16 218 THR A O 1
ATOM 1768 N N . ASN A 1 219 ? 25.912 -13.940 4.656 1.00 31.55 219 ASN A N 1
ATOM 1769 C CA . ASN A 1 219 ? 25.146 -13.921 5.913 1.00 31.55 219 ASN A CA 1
ATOM 1770 C C . ASN A 1 219 ? 24.276 -15.176 6.139 1.00 31.55 219 ASN A C 1
ATOM 1772 O O . ASN A 1 219 ? 23.540 -15.237 7.122 1.00 31.55 219 ASN A O 1
ATOM 1776 N N . ARG A 1 220 ? 24.338 -16.183 5.252 1.00 29.70 220 ARG A N 1
ATOM 1777 C CA . ARG A 1 220 ? 23.437 -17.355 5.258 1.00 29.70 220 ARG A CA 1
ATOM 1778 C C . ARG A 1 220 ? 24.079 -18.662 5.742 1.00 29.70 220 ARG A C 1
ATOM 1780 O O . ARG A 1 220 ? 23.560 -19.737 5.453 1.00 29.70 220 ARG A O 1
ATOM 1787 N N . ILE A 1 221 ? 25.162 -18.606 6.519 1.00 30.80 221 ILE A N 1
ATOM 1788 C CA . ILE A 1 221 ? 25.668 -19.785 7.243 1.00 30.80 221 ILE A CA 1
ATOM 1789 C C . ILE A 1 221 ? 25.013 -19.819 8.629 1.00 30.80 221 ILE A C 1
ATOM 1791 O O . ILE A 1 221 ? 25.658 -19.486 9.607 1.00 30.80 221 ILE A O 1
ATOM 1795 N N . HIS A 1 222 ? 23.715 -20.138 8.696 1.00 26.72 222 HIS A N 1
ATOM 1796 C CA . HIS A 1 222 ? 23.061 -20.864 9.801 1.00 26.72 222 HIS A CA 1
ATOM 1797 C C . HIS A 1 222 ? 21.540 -20.922 9.580 1.00 26.72 222 HIS A C 1
ATOM 1799 O O . HIS A 1 222 ? 20.809 -19.997 9.914 1.00 26.72 222 HIS A O 1
ATOM 1805 N N . GLY A 1 223 ? 21.073 -22.072 9.082 1.00 23.47 223 GLY A N 1
ATOM 1806 C CA . GLY A 1 223 ? 19.724 -22.574 9.355 1.00 23.47 223 GLY A CA 1
ATOM 1807 C C . GLY A 1 223 ? 18.694 -22.463 8.228 1.00 23.47 223 GLY A C 1
ATOM 1808 O O . GLY A 1 223 ? 18.110 -21.411 8.014 1.00 23.47 223 GLY A O 1
ATOM 1809 N N . GLY A 1 224 ? 18.379 -23.616 7.626 1.00 22.95 224 GLY A N 1
ATOM 1810 C CA . GLY A 1 224 ? 17.012 -23.961 7.213 1.00 22.95 224 GLY A CA 1
ATOM 1811 C C . GLY A 1 224 ? 16.579 -23.553 5.804 1.00 22.95 224 GLY A C 1
ATOM 1812 O O . GLY A 1 224 ? 16.165 -22.427 5.563 1.00 22.95 224 GLY A O 1
ATOM 1813 N N . PHE A 1 225 ? 16.603 -24.520 4.887 1.00 24.36 225 PHE A N 1
ATOM 1814 C CA . PHE A 1 225 ? 16.029 -24.433 3.545 1.00 24.36 225 PHE A CA 1
ATOM 1815 C C . PHE A 1 225 ? 14.491 -24.336 3.571 1.00 24.36 225 PHE A C 1
ATOM 1817 O O . PHE A 1 225 ? 13.847 -25.085 4.298 1.00 24.36 225 PHE A O 1
ATOM 1824 N N . ILE A 1 226 ? 13.959 -23.444 2.721 1.00 25.36 226 ILE A N 1
ATOM 1825 C CA . ILE A 1 226 ? 12.690 -23.427 1.948 1.00 25.36 226 ILE A CA 1
ATOM 1826 C C . ILE A 1 226 ? 12.222 -21.958 1.877 1.00 25.36 226 ILE A C 1
ATOM 1828 O O . ILE A 1 226 ? 11.416 -21.525 2.690 1.00 25.36 226 ILE A O 1
ATOM 1832 N N . ALA A 1 227 ? 12.797 -21.184 0.945 1.00 24.92 227 ALA A N 1
ATOM 1833 C CA . ALA A 1 227 ? 12.305 -19.897 0.408 1.00 24.92 227 ALA A CA 1
ATOM 1834 C C . ALA A 1 227 ? 13.434 -19.236 -0.414 1.00 24.92 227 ALA A C 1
ATOM 1836 O O . ALA A 1 227 ? 14.007 -18.233 -0.005 1.00 24.92 227 ALA A O 1
ATOM 1837 N N . ALA A 1 228 ? 13.868 -19.852 -1.519 1.00 24.14 228 ALA A N 1
ATOM 1838 C CA . ALA A 1 228 ? 15.037 -19.357 -2.260 1.00 24.14 228 ALA A CA 1
ATOM 1839 C C . ALA A 1 228 ? 14.707 -18.540 -3.523 1.00 24.14 228 ALA A C 1
ATOM 1841 O O . ALA A 1 228 ? 15.574 -17.810 -3.984 1.00 24.14 228 ALA A O 1
ATOM 1842 N N . GLU A 1 229 ? 13.482 -18.583 -4.056 1.00 27.98 229 GLU A N 1
ATOM 1843 C CA . GLU A 1 229 ? 13.177 -17.920 -5.340 1.00 27.98 229 GLU A CA 1
ATOM 1844 C C . GLU A 1 229 ? 12.641 -16.482 -5.230 1.00 27.98 229 GLU A C 1
ATOM 1846 O O . GLU A 1 229 ? 12.569 -15.785 -6.236 1.00 27.98 229 GLU A O 1
ATOM 1851 N N . GLN A 1 230 ? 12.284 -15.991 -4.037 1.00 33.88 230 GLN A N 1
ATOM 1852 C CA . GLN A 1 230 ? 11.679 -14.653 -3.888 1.00 33.88 230 GLN A CA 1
ATOM 1853 C C . GLN A 1 230 ? 12.617 -13.578 -3.311 1.00 33.88 230 GLN A C 1
ATOM 1855 O O . GLN A 1 230 ? 12.292 -12.394 -3.370 1.00 33.88 230 GLN A O 1
ATOM 1860 N N . ASP A 1 231 ? 13.801 -13.958 -2.822 1.00 31.81 231 ASP A N 1
ATOM 1861 C CA . ASP A 1 231 ? 14.665 -13.080 -2.013 1.00 31.81 231 ASP A CA 1
ATOM 1862 C C . ASP A 1 231 ? 15.692 -12.250 -2.812 1.00 31.81 231 ASP A C 1
ATOM 1864 O O . ASP A 1 231 ? 16.547 -11.592 -2.223 1.00 31.81 231 ASP A O 1
ATOM 1868 N N . CYS A 1 232 ? 15.638 -12.236 -4.147 1.00 35.50 232 CYS A N 1
ATOM 1869 C CA . CYS A 1 232 ? 16.594 -11.479 -4.970 1.00 35.50 232 CYS A CA 1
ATOM 1870 C C . CYS A 1 232 ? 15.944 -10.557 -6.004 1.00 35.50 232 CYS A C 1
ATOM 1872 O O . CYS A 1 232 ? 16.461 -10.366 -7.101 1.00 35.50 232 CYS A O 1
ATOM 1874 N N . VAL A 1 233 ? 14.833 -9.913 -5.641 1.00 39.75 233 VAL A N 1
ATOM 1875 C CA . VAL A 1 233 ? 14.324 -8.769 -6.408 1.00 39.75 233 VAL A CA 1
ATOM 1876 C C . VAL A 1 233 ? 15.080 -7.513 -5.977 1.00 39.75 233 VAL A C 1
ATOM 1878 O O . VAL A 1 233 ? 14.736 -6.853 -4.999 1.00 39.75 233 VAL A O 1
ATOM 1881 N N . LEU A 1 234 ? 16.144 -7.180 -6.699 1.00 41.19 234 LEU A N 1
ATOM 1882 C CA . LEU A 1 234 ? 16.897 -5.950 -6.475 1.00 41.19 234 LEU A CA 1
ATOM 1883 C C . LEU A 1 234 ? 16.233 -4.780 -7.198 1.00 41.19 234 LEU A C 1
ATOM 1885 O O . LEU A 1 234 ? 16.188 -4.721 -8.424 1.00 41.19 234 LEU A O 1
ATOM 1889 N N . GLN A 1 235 ? 15.758 -3.820 -6.409 1.00 39.19 235 GLN A N 1
ATOM 1890 C CA . GLN A 1 235 ? 15.271 -2.530 -6.881 1.00 39.19 235 GLN A CA 1
ATOM 1891 C C . GLN A 1 235 ? 16.456 -1.618 -7.207 1.00 39.19 235 GLN A C 1
ATOM 1893 O O . GLN A 1 235 ? 16.903 -0.818 -6.386 1.00 39.19 235 GLN A O 1
ATOM 1898 N N . LEU A 1 236 ? 16.962 -1.710 -8.432 1.00 38.31 236 LEU A N 1
ATOM 1899 C CA . LEU A 1 236 ? 17.735 -0.623 -9.024 1.00 38.31 236 LEU A CA 1
ATOM 1900 C C . LEU A 1 236 ? 16.731 0.253 -9.764 1.00 38.31 236 LEU A C 1
ATOM 1902 O O . LEU A 1 236 ? 16.404 -0.050 -10.902 1.00 38.31 236 LEU A O 1
ATOM 1906 N N . GLY A 1 237 ? 16.176 1.253 -9.067 1.00 40.53 237 GLY A N 1
ATOM 1907 C CA . GLY A 1 237 ? 15.259 2.278 -9.591 1.00 40.53 237 GLY A CA 1
ATOM 1908 C C . GLY A 1 237 ? 14.499 1.892 -10.866 1.00 40.53 237 GLY A C 1
ATOM 1909 O O . GLY A 1 237 ? 15.000 2.124 -11.956 1.00 40.53 237 GLY A O 1
ATOM 1910 N N . ALA A 1 238 ? 13.295 1.333 -10.721 1.00 46.16 238 ALA A N 1
ATOM 1911 C CA . ALA A 1 238 ? 12.373 0.954 -11.805 1.00 46.16 238 ALA A CA 1
ATOM 1912 C C . ALA A 1 238 ? 12.778 -0.211 -12.736 1.00 46.16 238 ALA A C 1
ATOM 1914 O O . ALA A 1 238 ? 11.972 -0.576 -13.590 1.00 46.16 238 ALA A O 1
ATOM 1915 N N . ILE A 1 239 ? 13.949 -0.835 -12.563 1.00 52.69 239 ILE A N 1
ATOM 1916 C CA . ILE A 1 239 ? 14.328 -2.043 -13.310 1.00 52.69 239 ILE A CA 1
ATOM 1917 C C . ILE A 1 239 ? 14.114 -3.270 -12.439 1.00 52.69 239 ILE A C 1
ATOM 1919 O O . ILE A 1 239 ? 14.636 -3.346 -11.325 1.00 52.69 239 ILE A O 1
ATOM 1923 N N . LEU A 1 240 ? 13.388 -4.244 -12.973 1.00 54.56 240 LEU A N 1
ATOM 1924 C CA . LEU A 1 240 ? 13.269 -5.560 -12.366 1.00 54.56 240 LEU A CA 1
ATOM 1925 C C . LEU A 1 240 ? 13.969 -6.574 -13.236 1.00 54.56 240 LEU A C 1
ATOM 1927 O O . LEU A 1 240 ? 13.767 -6.588 -14.447 1.00 54.56 240 LEU A O 1
ATOM 1931 N N . VAL A 1 241 ? 14.792 -7.397 -12.605 1.00 48.94 241 VAL A N 1
ATOM 1932 C CA . VAL A 1 241 ? 15.611 -8.377 -13.296 1.00 48.94 241 VAL A CA 1
ATOM 1933 C C . VAL A 1 241 ? 15.446 -9.726 -12.614 1.00 48.94 241 VAL A C 1
ATOM 1935 O O . VAL A 1 241 ? 15.764 -9.865 -11.434 1.00 48.94 241 VAL A O 1
ATOM 1938 N N . TYR A 1 242 ? 14.948 -10.699 -13.366 1.00 48.25 242 TYR A N 1
ATOM 1939 C CA . TYR A 1 242 ? 14.780 -12.100 -12.973 1.00 48.25 242 TYR A CA 1
ATOM 1940 C C . TYR A 1 242 ? 15.846 -12.916 -13.667 1.00 48.25 242 TYR A C 1
ATOM 1942 O O . TYR A 1 242 ? 16.136 -12.612 -14.808 1.00 48.25 242 TYR A O 1
ATOM 1950 N N . GLY A 1 243 ? 16.431 -13.927 -13.040 1.00 44.06 243 GLY A N 1
ATOM 1951 C CA . GLY A 1 243 ? 17.351 -14.841 -13.719 1.00 44.06 243 GLY A CA 1
ATOM 1952 C C . GLY A 1 243 ? 17.284 -16.240 -13.125 1.00 44.06 243 GLY A C 1
ATOM 1953 O O . GLY A 1 243 ? 16.614 -16.407 -12.104 1.00 44.06 243 GLY A O 1
ATOM 1954 N N . PRO A 1 244 ? 17.934 -17.219 -13.775 1.00 40.91 244 PRO A N 1
ATOM 1955 C CA . PRO A 1 244 ? 18.060 -18.581 -13.269 1.00 40.91 244 PRO A CA 1
ATOM 1956 C C . PRO A 1 244 ? 18.872 -18.657 -11.971 1.00 40.91 244 PRO A C 1
ATOM 1958 O O . PRO A 1 244 ? 19.734 -17.772 -11.739 1.00 40.91 244 PRO A O 1
#

Secondary structure (DSSP, 8-state):
----------SEEEEEEEEEETTEEEEEEEEES---SS-EEE--TTS-EEEEEETTEE--EEEETTEEEE--SS--SEEEEEEE---BTTB-EETTEEEE-TTS-SS-B--SS-SEEEEEEEETTEEEEEEEE---PPTT--EEEEEEE-S-EEEESSPEETTEEEEEESS--EEESSEEEEEETTEEEEEETT-TTHHHHHHHHHHHHHHHHHHHHTT--SS--S--SSTT---BTTBEEE--

Radius of gyration: 19.68 Å; Cα contacts (8 Å, |Δi|>4): 489; chains: 1; bounding box: 50×50×48 Å

pLDDT: mean 79.35, std 20.57, range [22.95, 98.75]

Nearest PDB structures (foldseek):
  6a8z-assembly1_A  TM=5.555E-01  e=5.828E-06  Deinococcus radiodurans R1 = ATCC 13939 = DSM 20539
  6ifg-assembly2_B  TM=5.391E-01  e=3.827E-06  Deinococcus radiodurans R1 = ATCC 13939 = DSM 20539
  6ifg-assembly1_A  TM=5.386E-01  e=4.034E-06  Deinococcus radiodurans R1 = ATCC 13939 = DSM 20539
  1z5h-assembly1_A  TM=5.281E-01  e=9.353E-06  Thermoplasma acidophilum
  3q7j-assembly2_B  TM=5.218E-01  e=4.771E-05  Thermoplasma acidophilum DSM 1728